Protein AF-A0A7S2P7V9-F1 (afdb_monomer)

Radius of gyration: 20.55 Å; Cα contacts (8 Å, |Δi|>4): 339; chains: 1; bounding box: 44×71×51 Å

Structure (mmCIF, N/CA/C/O backbone):
data_AF-A0A7S2P7V9-F1
#
_entry.id   AF-A0A7S2P7V9-F1
#
loop_
_atom_site.group_PDB
_atom_site.id
_atom_site.type_symbol
_atom_site.label_atom_id
_atom_site.label_alt_id
_atom_site.label_comp_id
_atom_site.label_asym_id
_atom_site.label_entity_id
_atom_site.label_seq_id
_atom_site.pdbx_PDB_ins_code
_atom_site.Cartn_x
_atom_site.Cartn_y
_atom_site.Cartn_z
_atom_site.occupancy
_atom_site.B_iso_or_equiv
_atom_site.auth_seq_id
_atom_site.auth_comp_id
_atom_site.auth_asym_id
_atom_site.auth_atom_id
_atom_site.pdbx_PDB_model_num
ATOM 1 N N . ALA A 1 1 ? -0.212 10.362 -1.716 1.00 68.88 1 ALA A N 1
ATOM 2 C CA . ALA A 1 1 ? -1.061 9.214 -1.413 1.00 68.88 1 ALA A CA 1
ATOM 3 C C . ALA A 1 1 ? -2.515 9.640 -1.387 1.00 68.88 1 ALA A C 1
ATOM 5 O O . ALA A 1 1 ? -2.796 10.715 -0.860 1.00 68.88 1 ALA A O 1
ATOM 6 N N . ASP A 1 2 ? -3.397 8.813 -1.934 1.00 83.19 2 ASP A N 1
ATOM 7 C CA . ASP A 1 2 ? -4.844 9.014 -1.847 1.00 83.19 2 ASP A CA 1
ATOM 8 C C . ASP A 1 2 ? -5.409 8.198 -0.683 1.00 83.19 2 ASP A C 1
ATOM 10 O O . ASP A 1 2 ? -4.905 7.112 -0.385 1.00 83.19 2 ASP A O 1
ATOM 14 N N . TYR A 1 3 ? -6.442 8.721 -0.030 1.00 82.19 3 TYR A N 1
ATOM 15 C CA . TYR A 1 3 ? -7.127 8.033 1.059 1.00 82.19 3 TYR A CA 1
ATOM 16 C C . TYR A 1 3 ? -8.565 7.727 0.667 1.00 82.19 3 TYR A C 1
ATOM 18 O O . TYR A 1 3 ? -9.236 8.559 0.064 1.00 82.19 3 TYR A O 1
ATOM 26 N N . GLU A 1 4 ? -9.053 6.564 1.061 1.00 87.25 4 GLU A N 1
ATOM 27 C CA . GLU A 1 4 ? -10.460 6.197 1.010 1.00 87.25 4 GLU A CA 1
ATOM 28 C C . GLU A 1 4 ? -10.885 5.777 2.422 1.00 87.25 4 GLU A C 1
ATOM 30 O O . GLU A 1 4 ? -10.222 4.956 3.060 1.00 87.25 4 GLU A O 1
ATOM 35 N N . VAL A 1 5 ? -11.957 6.376 2.935 1.00 83.88 5 VAL A N 1
ATOM 36 C CA . VAL A 1 5 ? -12.496 6.111 4.274 1.00 83.88 5 VAL A CA 1
ATOM 37 C C . VAL A 1 5 ? -13.983 5.821 4.123 1.00 83.88 5 VAL A C 1
ATOM 39 O O . VAL A 1 5 ? -14.765 6.710 3.780 1.00 83.88 5 VAL A O 1
ATOM 42 N N . GLY A 1 6 ? -14.371 4.565 4.335 1.00 84.44 6 GLY A N 1
ATOM 43 C CA . GLY A 1 6 ? -15.716 4.094 4.022 1.00 84.44 6 GLY A CA 1
ATOM 44 C C . GLY A 1 6 ? -16.017 4.270 2.532 1.00 84.44 6 GLY A C 1
ATOM 45 O O . GLY A 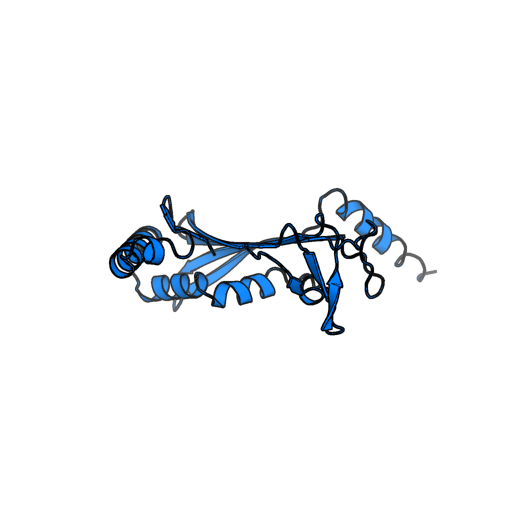1 6 ? -15.302 3.748 1.681 1.00 84.44 6 GLY A O 1
ATOM 46 N N . ALA A 1 7 ? -17.070 5.024 2.216 1.00 85.00 7 ALA A N 1
ATOM 47 C CA . ALA A 1 7 ? -17.466 5.330 0.838 1.00 85.00 7 ALA A CA 1
ATOM 48 C C . ALA A 1 7 ? -16.839 6.624 0.277 1.00 85.00 7 ALA A C 1
ATOM 50 O O . ALA A 1 7 ? -17.100 6.984 -0.871 1.00 85.00 7 ALA A O 1
ATOM 51 N N . GLU A 1 8 ? -16.050 7.355 1.071 1.00 89.19 8 GLU A N 1
ATOM 52 C CA . GLU A 1 8 ? -15.513 8.659 0.681 1.00 89.19 8 GLU A CA 1
ATOM 53 C C . GLU A 1 8 ? -14.045 8.594 0.255 1.00 89.19 8 GLU A C 1
ATOM 55 O O . GLU A 1 8 ? -13.229 7.928 0.887 1.00 89.19 8 GLU A O 1
ATOM 60 N N . ALA A 1 9 ? -13.699 9.349 -0.792 1.00 88.69 9 ALA A N 1
ATOM 61 C CA . ALA A 1 9 ? -12.341 9.471 -1.311 1.00 88.69 9 ALA A CA 1
ATOM 62 C C . ALA A 1 9 ? -11.749 10.863 -1.036 1.00 88.69 9 ALA A C 1
ATOM 64 O O . ALA A 1 9 ? -12.391 11.895 -1.242 1.00 88.69 9 ALA A O 1
ATOM 65 N N . PHE A 1 10 ? -10.480 10.883 -0.644 1.00 85.44 10 PHE A N 1
ATOM 66 C CA . PHE A 1 10 ? -9.693 12.062 -0.300 1.00 85.44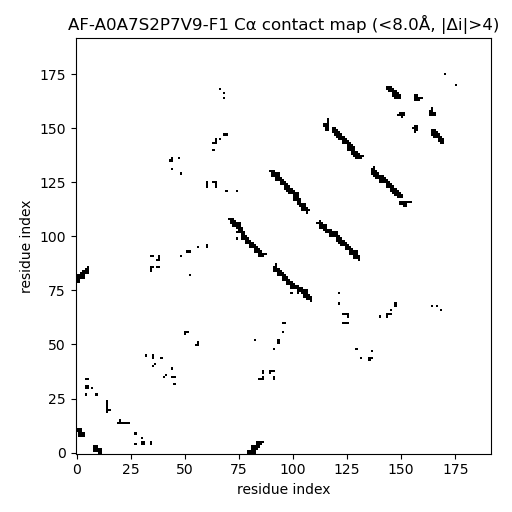 10 PHE A CA 1
ATOM 67 C C . PHE A 1 10 ? -8.386 12.052 -1.109 1.00 85.44 10 PHE A C 1
ATOM 69 O O . PHE A 1 10 ? -7.364 11.525 -0.651 1.00 85.44 10 PHE A O 1
ATOM 76 N N . PRO A 1 11 ? -8.391 12.623 -2.328 1.00 84.75 11 PRO A N 1
ATOM 77 C CA . PRO A 1 11 ? -7.198 12.677 -3.162 1.00 84.75 11 PRO A CA 1
ATOM 78 C C . PRO A 1 11 ? -6.107 13.554 -2.544 1.00 84.75 11 PRO A C 1
ATOM 80 O O . PRO A 1 11 ? -6.397 14.593 -1.932 1.00 84.75 11 PRO A O 1
ATOM 83 N N . GLN A 1 12 ? -4.841 13.202 -2.775 1.00 80.81 12 GLN A N 1
ATOM 84 C CA . GLN A 1 12 ? -3.711 13.965 -2.246 1.00 80.81 12 GLN A CA 1
ATOM 85 C C . GLN A 1 12 ? -3.810 15.447 -2.627 1.00 80.81 12 GLN A C 1
ATOM 87 O O . GLN A 1 12 ? -3.937 15.800 -3.804 1.00 80.81 12 GLN A O 1
ATOM 92 N N . GLY A 1 13 ? -3.717 16.329 -1.631 1.00 79.44 13 GLY A N 1
ATOM 93 C CA . GLY A 1 13 ? -3.697 17.778 -1.834 1.00 79.44 13 GLY A CA 1
ATOM 94 C C . GLY A 1 13 ? -5.018 18.381 -2.324 1.00 79.44 13 GLY A C 1
ATOM 95 O O . GLY A 1 13 ? -5.032 19.559 -2.668 1.00 79.44 13 GLY A O 1
ATOM 96 N N . ALA A 1 14 ? -6.123 17.624 -2.358 1.00 84.12 14 ALA A N 1
ATOM 97 C CA . ALA A 1 14 ? -7.418 18.136 -2.813 1.00 84.12 14 ALA A CA 1
ATOM 98 C C . ALA A 1 14 ? -7.895 19.335 -1.978 1.00 84.12 14 ALA A C 1
ATOM 100 O O . ALA A 1 14 ? -8.272 20.355 -2.545 1.00 84.12 14 ALA A O 1
ATOM 101 N N . ALA A 1 15 ? -7.790 19.253 -0.648 1.00 81.12 15 ALA A N 1
ATOM 102 C CA . ALA A 1 15 ? -8.184 20.342 0.248 1.00 81.12 15 ALA A CA 1
ATOM 103 C C . ALA A 1 15 ? -7.320 21.605 0.063 1.00 81.12 15 ALA A C 1
ATOM 105 O O . ALA A 1 15 ? -7.836 22.718 0.085 1.00 81.12 15 ALA A O 1
ATOM 106 N N . ALA A 1 16 ? -6.017 21.434 -0.195 1.00 79.38 16 ALA A N 1
ATOM 107 C CA . ALA A 1 16 ? -5.115 22.544 -0.497 1.00 79.38 16 ALA A CA 1
ATOM 108 C C . ALA A 1 16 ? -5.451 23.201 -1.846 1.00 79.38 16 ALA A C 1
ATOM 110 O O . ALA A 1 16 ? -5.518 24.423 -1.928 1.00 79.38 16 ALA A O 1
ATOM 111 N N . ARG A 1 17 ? -5.732 22.402 -2.889 1.00 88.75 17 ARG A N 1
ATOM 112 C CA . ARG A 1 17 ? -6.171 22.912 -4.202 1.00 88.75 17 ARG A CA 1
ATOM 113 C C . ARG A 1 17 ? -7.519 23.627 -4.137 1.00 88.75 17 ARG A C 1
ATOM 115 O O . ARG A 1 17 ? -7.727 24.582 -4.873 1.00 88.75 17 ARG A O 1
ATOM 122 N N . ALA A 1 18 ? -8.414 23.172 -3.265 1.00 86.12 18 ALA A N 1
ATOM 123 C CA . ALA A 1 18 ? -9.706 23.805 -3.025 1.00 86.12 18 ALA A CA 1
ATOM 124 C C . ALA A 1 18 ? -9.614 25.074 -2.154 1.00 86.12 18 ALA A C 1
ATOM 126 O O . ALA A 1 18 ? -10.607 25.779 -2.018 1.00 86.12 18 ALA A O 1
ATOM 127 N N . GLY A 1 19 ? -8.450 25.364 -1.557 1.00 87.62 19 GLY A N 1
ATOM 128 C CA . GLY A 1 19 ? -8.253 26.517 -0.676 1.00 87.62 19 GLY A CA 1
ATOM 129 C C . GLY A 1 19 ? -8.891 26.386 0.713 1.00 87.62 19 GLY A C 1
ATOM 130 O O . GLY A 1 19 ? -8.892 27.358 1.460 1.00 87.62 19 GLY A O 1
ATOM 131 N N . ASP A 1 20 ? -9.401 25.206 1.084 1.00 88.31 20 ASP A N 1
ATOM 132 C CA . ASP A 1 20 ? -10.094 24.972 2.359 1.00 88.31 20 ASP A CA 1
ATOM 133 C C . ASP A 1 20 ? -9.564 23.714 3.065 1.00 88.31 20 ASP A C 1
ATOM 135 O O . ASP A 1 20 ? -10.190 22.650 3.138 1.00 88.31 20 ASP A O 1
ATOM 139 N N . VAL A 1 21 ? -8.337 23.842 3.575 1.00 84.69 21 VAL A N 1
ATOM 140 C CA . VAL A 1 21 ? -7.629 22.771 4.293 1.00 84.69 21 VAL A CA 1
ATOM 141 C C . VAL A 1 21 ? -8.363 22.378 5.575 1.00 84.69 21 VAL A C 1
ATOM 143 O O . VAL A 1 21 ? -8.424 21.197 5.914 1.00 84.69 21 VAL A O 1
ATOM 146 N N . GLU A 1 22 ? -8.948 23.347 6.277 1.00 84.44 22 GLU A N 1
ATOM 147 C CA . GLU A 1 22 ? -9.622 23.123 7.554 1.00 84.44 22 GLU A CA 1
ATOM 148 C C . GLU A 1 22 ? -10.933 22.349 7.396 1.00 84.44 22 GLU A C 1
ATOM 150 O O . GLU A 1 22 ? -11.169 21.397 8.147 1.00 84.44 22 GLU A O 1
ATOM 155 N N . ALA A 1 23 ? -11.770 22.687 6.408 1.00 84.00 23 ALA A N 1
ATOM 156 C CA . ALA A 1 23 ? -12.961 21.892 6.121 1.00 84.00 23 ALA A CA 1
ATOM 157 C C . ALA A 1 23 ? -12.595 20.492 5.619 1.00 84.00 23 ALA A C 1
ATOM 159 O O . ALA A 1 23 ? -13.199 19.515 6.063 1.00 84.00 23 ALA A O 1
ATOM 160 N N . GLY A 1 24 ? -11.566 20.375 4.770 1.00 82.19 24 GLY A N 1
ATOM 161 C CA . GLY A 1 24 ? -11.047 19.078 4.333 1.00 82.19 24 GLY A CA 1
ATOM 162 C C . GLY A 1 24 ? -10.593 18.202 5.505 1.00 82.19 24 GLY A C 1
ATOM 163 O O . GLY A 1 24 ? -10.953 17.027 5.573 1.00 82.19 24 GLY A O 1
ATOM 164 N N . ARG A 1 25 ? -9.868 18.785 6.470 1.00 82.25 25 ARG A N 1
ATOM 165 C CA . ARG A 1 25 ? -9.422 18.095 7.689 1.00 82.25 25 ARG A CA 1
ATOM 166 C C . ARG A 1 25 ? -10.595 17.659 8.563 1.00 82.25 25 ARG A C 1
ATOM 168 O O . ARG A 1 25 ? -10.604 16.519 9.023 1.00 82.25 25 ARG A O 1
ATOM 175 N N . ARG A 1 26 ? -11.573 18.544 8.795 1.00 84.75 26 ARG A N 1
ATOM 176 C CA . ARG A 1 26 ? -12.776 18.220 9.582 1.00 84.75 26 ARG A CA 1
ATOM 177 C C . ARG A 1 26 ? -13.552 17.071 8.951 1.00 84.75 26 ARG A C 1
ATOM 179 O O . ARG A 1 26 ? -13.775 16.074 9.624 1.00 84.75 26 ARG A O 1
ATOM 186 N N . ARG A 1 27 ? -13.838 17.165 7.649 1.00 85.06 27 ARG A N 1
ATOM 187 C CA . ARG A 1 27 ? -14.545 16.125 6.896 1.00 85.06 27 ARG A CA 1
ATOM 188 C C . ARG A 1 27 ? -13.833 14.776 6.980 1.00 85.06 27 ARG A C 1
ATOM 190 O O . ARG A 1 27 ? -14.464 13.786 7.319 1.00 85.06 27 ARG A O 1
ATOM 197 N N . PHE A 1 28 ? -12.519 14.739 6.752 1.00 84.50 28 PHE A N 1
ATOM 198 C CA . PHE A 1 28 ? -11.739 13.505 6.895 1.00 84.50 28 PHE A CA 1
ATOM 199 C C . PHE A 1 28 ? -11.857 12.905 8.307 1.00 84.50 28 PHE A C 1
ATOM 201 O O . PHE A 1 28 ? -12.109 11.711 8.461 1.00 84.50 28 PHE A O 1
ATOM 208 N N . ALA A 1 29 ? -11.722 13.737 9.345 1.00 82.12 29 ALA A N 1
ATOM 209 C CA . ALA A 1 29 ? -11.847 13.300 10.733 1.00 82.12 29 ALA A CA 1
ATOM 210 C C . ALA A 1 29 ? -13.271 12.842 11.099 1.00 82.12 29 ALA A C 1
ATOM 212 O O . A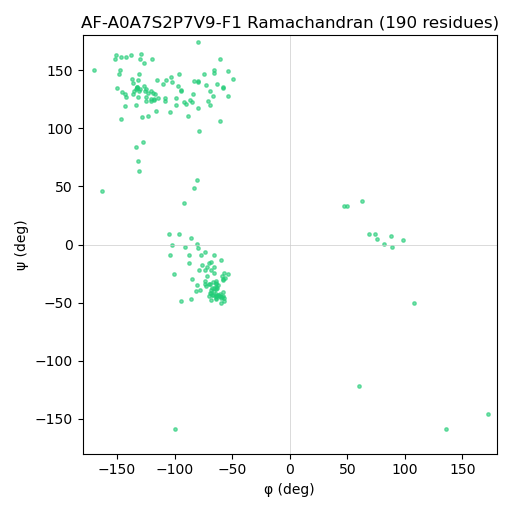LA A 1 29 ? -13.421 11.969 11.954 1.00 82.12 29 ALA A O 1
ATOM 213 N N . ASP A 1 30 ? -14.307 13.428 10.497 1.00 84.88 30 ASP A N 1
ATOM 214 C CA . ASP A 1 30 ? -15.703 13.011 10.663 1.00 84.88 30 ASP A CA 1
ATOM 215 C C . ASP A 1 30 ? -15.946 11.639 10.022 1.00 84.88 30 ASP A C 1
ATOM 217 O O . ASP A 1 30 ? -16.467 10.747 10.690 1.00 84.88 30 ASP A O 1
ATOM 221 N N . CYS A 1 31 ? -15.497 11.426 8.780 1.00 86.06 31 CYS A N 1
ATOM 222 C CA . CYS A 1 31 ? -15.616 10.132 8.099 1.00 86.06 31 CYS A CA 1
ATOM 223 C C . CYS A 1 31 ? -14.869 9.033 8.857 1.00 86.06 31 CYS A C 1
ATOM 225 O O . CYS A 1 31 ? -15.411 7.953 9.078 1.00 86.06 31 CYS A O 1
ATOM 227 N N . LEU A 1 32 ? -13.651 9.325 9.322 1.00 82.62 32 LEU A N 1
ATOM 228 C CA . LEU A 1 32 ? -12.866 8.366 10.090 1.00 82.62 32 LEU A CA 1
ATOM 229 C C . LEU A 1 32 ? -13.535 8.021 11.421 1.00 82.62 32 LEU A C 1
ATOM 231 O O . LEU A 1 32 ? -13.622 6.850 11.777 1.00 82.62 32 LEU A O 1
ATOM 235 N N . ARG A 1 33 ? -14.050 9.024 12.142 1.00 79.75 33 ARG A N 1
ATOM 236 C CA . ARG A 1 33 ? -14.834 8.782 13.358 1.00 79.75 33 ARG A CA 1
ATOM 237 C C . ARG A 1 33 ? -16.073 7.956 13.068 1.00 79.75 33 ARG A C 1
ATOM 239 O O . ARG A 1 33 ? -16.348 7.049 13.833 1.00 79.75 33 ARG A O 1
ATOM 246 N N . SER A 1 34 ? -16.788 8.240 11.985 1.00 81.88 34 SER A N 1
ATOM 247 C CA . SER A 1 34 ? -17.974 7.481 11.587 1.00 81.88 34 SER A CA 1
ATOM 248 C C . SER A 1 34 ? -17.646 6.015 11.299 1.00 81.88 34 SER A C 1
ATOM 250 O O . SER A 1 34 ? -18.360 5.132 11.763 1.00 81.88 34 SER A O 1
ATOM 252 N N . GLU A 1 35 ? -16.560 5.730 10.575 1.00 80.62 35 GLU A N 1
ATOM 253 C CA . GLU A 1 35 ? -16.148 4.348 10.304 1.00 80.62 35 GLU A CA 1
ATOM 254 C C . GLU A 1 35 ? -15.662 3.626 11.567 1.00 80.62 35 GLU A C 1
ATOM 256 O O . GLU A 1 35 ? -16.058 2.488 11.807 1.00 80.62 35 GLU A O 1
ATOM 261 N N . CYS A 1 36 ? -14.881 4.293 12.419 1.00 75.75 36 CYS A N 1
ATOM 262 C CA . CYS A 1 36 ? -14.376 3.705 13.662 1.00 75.75 36 CYS A CA 1
ATOM 263 C C . CYS A 1 36 ? -15.455 3.557 14.749 1.00 75.75 36 CYS A C 1
ATOM 265 O O . CYS A 1 36 ? -15.424 2.588 15.502 1.00 75.75 36 CYS A O 1
ATOM 267 N N . ALA A 1 37 ? -16.426 4.475 14.824 1.00 70.88 37 ALA A N 1
ATOM 268 C CA . ALA A 1 37 ? -17.508 4.449 15.813 1.00 70.88 37 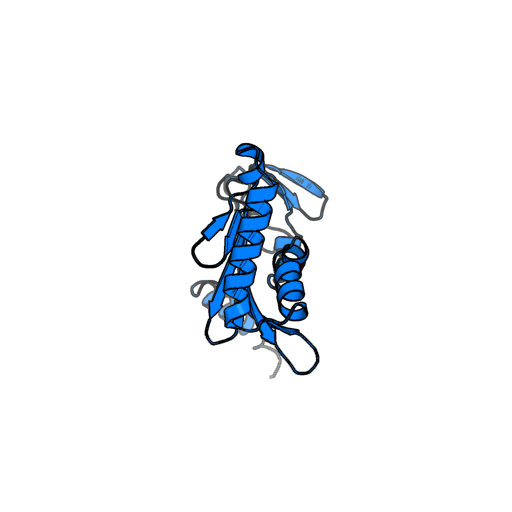ALA A CA 1
ATOM 269 C C . ALA A 1 37 ? -18.451 3.251 15.637 1.00 70.88 37 ALA A C 1
ATOM 271 O O . ALA A 1 37 ? -19.148 2.885 16.579 1.00 70.88 37 ALA A O 1
ATOM 272 N N . LYS A 1 38 ? -18.455 2.620 14.453 1.00 67.81 38 LYS A N 1
ATOM 273 C CA . LYS A 1 38 ? -19.146 1.342 14.217 1.00 67.81 38 LYS A CA 1
ATOM 274 C C . LYS A 1 38 ? -18.527 0.189 15.019 1.00 67.81 38 LYS A C 1
ATOM 276 O O . LYS A 1 38 ? -19.232 -0.773 15.304 1.00 67.81 38 LYS A O 1
ATOM 281 N N . CYS A 1 39 ? -17.250 0.304 15.397 1.00 59.19 39 CYS A N 1
ATOM 282 C CA . CYS A 1 39 ? -16.552 -0.629 16.281 1.00 59.19 39 CYS A CA 1
ATOM 283 C C . CYS A 1 39 ? -16.590 -0.177 17.746 1.00 59.19 39 CYS A C 1
ATOM 285 O O . CYS A 1 39 ? -16.865 -0.997 18.616 1.00 59.19 39 CYS A O 1
ATOM 287 N N . ASP A 1 40 ? -16.267 1.095 18.029 1.00 61.88 40 ASP A N 1
ATOM 288 C CA . ASP A 1 40 ? -16.195 1.637 19.395 1.00 61.88 40 ASP A CA 1
ATOM 289 C C . ASP A 1 40 ? -16.047 3.176 19.405 1.00 61.88 40 ASP A C 1
ATOM 291 O O . ASP A 1 40 ? -15.423 3.756 18.515 1.00 61.88 40 ASP A O 1
ATOM 295 N N . ALA A 1 41 ? -16.558 3.854 20.438 1.00 64.06 41 ALA A N 1
ATOM 296 C CA . ALA A 1 41 ? -16.412 5.306 20.626 1.00 64.06 41 ALA A CA 1
ATOM 297 C C . ALA A 1 41 ? -15.102 5.706 21.350 1.00 64.06 41 ALA A C 1
ATOM 299 O O . ALA A 1 41 ? -14.905 6.879 21.676 1.00 64.06 41 ALA A O 1
ATOM 300 N N . ASP A 1 42 ? -14.208 4.749 21.623 1.00 66.19 42 ASP A N 1
ATOM 301 C CA . ASP A 1 42 ? -12.957 4.971 22.353 1.00 66.19 42 ASP A CA 1
ATOM 302 C C . ASP A 1 42 ? -11.916 5.772 21.537 1.00 66.19 42 ASP A C 1
ATOM 304 O O . ASP A 1 42 ? -11.460 5.381 20.457 1.00 66.19 42 ASP A O 1
ATOM 308 N N . CYS A 1 43 ? -11.468 6.893 22.107 1.00 67.19 43 CYS A N 1
ATOM 309 C CA . CYS A 1 43 ? -10.414 7.746 21.563 1.00 67.19 43 CYS A CA 1
ATOM 310 C C . CYS A 1 43 ? -9.070 7.018 21.347 1.00 67.19 43 CYS A C 1
ATOM 312 O O . CYS A 1 43 ? -8.303 7.420 20.471 1.00 67.19 43 CYS A O 1
ATOM 314 N N . GLY A 1 44 ? -8.750 5.987 22.138 1.00 65.88 44 GLY A N 1
ATOM 315 C CA . GLY A 1 44 ? -7.516 5.203 22.011 1.00 65.88 44 GLY A CA 1
ATOM 316 C C . GLY A 1 44 ? -7.490 4.343 20.747 1.00 65.88 44 GLY A C 1
ATOM 317 O O . GLY A 1 44 ? -6.486 4.324 20.032 1.00 65.88 44 GLY A O 1
ATOM 318 N N . PHE A 1 45 ? -8.622 3.718 20.419 1.00 71.75 45 PHE A N 1
ATOM 319 C CA . PHE A 1 45 ? -8.799 2.946 19.189 1.00 71.75 45 PHE A CA 1
ATOM 320 C C . PHE A 1 45 ? -8.690 3.847 17.954 1.00 71.75 45 PHE A C 1
ATOM 322 O O . PHE A 1 45 ? -7.906 3.571 17.046 1.00 71.75 45 PHE A O 1
ATOM 329 N N . LEU A 1 46 ? -9.373 4.998 17.974 1.00 72.81 46 LEU A N 1
ATOM 330 C CA . LEU A 1 46 ? -9.284 5.986 16.897 1.00 72.81 46 LEU A CA 1
ATOM 331 C C . LEU A 1 46 ? -7.843 6.475 16.679 1.00 72.81 46 LEU A C 1
ATOM 333 O O . LEU A 1 46 ? -7.414 6.606 15.536 1.00 72.81 46 LEU A O 1
ATOM 337 N N . ARG A 1 47 ? -7.077 6.705 17.757 1.00 71.50 47 ARG A N 1
ATOM 338 C CA . ARG A 1 47 ? -5.664 7.112 17.670 1.00 71.50 47 ARG A CA 1
ATOM 339 C C . ARG A 1 47 ? -4.782 6.039 17.035 1.00 71.50 47 ARG A C 1
ATOM 341 O O . ARG A 1 47 ? -3.935 6.377 16.208 1.00 71.50 47 ARG A O 1
ATOM 348 N N . ALA A 1 48 ? -4.980 4.770 17.390 1.00 71.06 48 ALA A N 1
ATOM 349 C CA . ALA A 1 48 ? -4.236 3.659 16.796 1.00 71.06 48 ALA A CA 1
ATOM 350 C C . ALA A 1 48 ? -4.537 3.533 15.298 1.00 71.06 48 ALA A C 1
ATOM 352 O O . ALA A 1 48 ? -3.616 3.461 14.489 1.00 71.06 48 ALA A O 1
ATOM 353 N N . VAL A 1 49 ? -5.813 3.627 14.922 1.00 74.56 49 VAL A N 1
ATOM 354 C CA . VAL A 1 49 ? -6.246 3.622 13.522 1.00 74.56 49 VAL A CA 1
ATOM 355 C C . VAL A 1 49 ? -5.682 4.824 12.754 1.00 74.56 49 VAL A C 1
ATOM 357 O O . VAL A 1 49 ? -5.158 4.648 11.659 1.00 74.56 49 VAL A O 1
ATOM 360 N N . THR A 1 50 ? -5.693 6.039 13.321 1.00 72.25 50 THR A N 1
ATOM 361 C CA . THR A 1 50 ? -5.064 7.208 12.674 1.00 72.25 50 THR A CA 1
ATOM 362 C C . THR A 1 50 ? -3.554 7.059 12.533 1.00 72.25 50 THR A C 1
ATOM 364 O O . THR A 1 50 ? -2.998 7.479 11.523 1.00 72.25 50 THR A O 1
ATOM 367 N N . ALA A 1 51 ? -2.882 6.471 13.528 1.00 69.12 51 ALA A N 1
ATOM 368 C CA . ALA A 1 51 ? -1.444 6.229 13.474 1.00 69.12 51 ALA A CA 1
ATOM 369 C C . ALA A 1 51 ? -1.121 5.202 12.383 1.00 69.12 51 ALA A C 1
ATOM 371 O O . ALA A 1 51 ? -0.229 5.433 11.567 1.00 69.12 51 ALA A O 1
ATOM 372 N N . LEU A 1 52 ? -1.908 4.129 12.303 1.00 67.50 52 LEU A N 1
ATOM 373 C CA . LEU A 1 52 ? -1.829 3.127 11.246 1.00 67.50 52 LEU A CA 1
ATOM 374 C C . LEU A 1 52 ? -2.301 3.630 9.892 1.00 67.50 52 LEU A C 1
ATOM 376 O O . LEU A 1 52 ? -1.970 2.988 8.914 1.00 67.50 52 LEU A O 1
ATOM 380 N N . ALA A 1 53 ? -3.016 4.746 9.793 1.00 67.31 53 ALA A N 1
ATOM 381 C CA . ALA A 1 53 ? -3.345 5.403 8.528 1.00 67.31 53 ALA A CA 1
ATOM 382 C C . ALA A 1 53 ? -2.373 6.555 8.187 1.00 67.31 53 ALA A C 1
ATOM 384 O O . ALA A 1 53 ? -2.645 7.336 7.283 1.00 67.31 53 ALA A O 1
ATOM 385 N N . SER A 1 54 ? -1.268 6.721 8.923 1.00 67.25 54 SER A N 1
ATOM 386 C CA . SER A 1 54 ? -0.312 7.825 8.737 1.00 67.25 54 SER A CA 1
ATOM 387 C C . SER A 1 54 ? 0.936 7.425 7.925 1.00 67.25 54 SER A C 1
ATOM 389 O O . SER A 1 54 ? 0.944 6.464 7.174 1.00 67.25 54 SER A O 1
ATOM 391 N N . GLN A 1 55 ? 2.050 8.156 8.034 1.00 58.44 55 GLN A N 1
ATOM 392 C CA . GLN A 1 55 ? 3.312 7.749 7.390 1.00 58.44 55 GLN A CA 1
ATOM 393 C C . GLN A 1 55 ? 3.922 6.481 8.013 1.00 58.44 55 GLN A C 1
ATOM 395 O O . GLN A 1 55 ? 4.673 5.767 7.350 1.00 58.44 55 GLN A O 1
ATOM 400 N N . VAL A 1 56 ? 3.551 6.163 9.259 1.00 57.28 56 VAL A N 1
ATOM 401 C CA . VAL A 1 56 ? 3.948 4.935 9.971 1.00 57.28 56 VAL A CA 1
ATOM 402 C C . VAL A 1 56 ? 3.505 3.678 9.209 1.00 57.28 56 VAL A C 1
ATOM 404 O O . VAL A 1 56 ? 4.160 2.639 9.263 1.00 57.28 56 VAL A O 1
ATOM 407 N N . THR A 1 57 ? 2.443 3.789 8.421 1.00 60.25 57 THR A N 1
ATOM 408 C CA . THR A 1 57 ? 1.864 2.734 7.589 1.00 60.25 57 THR A CA 1
ATOM 409 C C . THR A 1 57 ? 2.793 2.245 6.489 1.00 60.25 57 THR A C 1
ATOM 411 O O . THR A 1 57 ? 2.776 1.068 6.153 1.00 60.25 57 THR A O 1
ATOM 414 N N . MET A 1 58 ? 3.652 3.118 5.960 1.00 64.44 58 MET A N 1
ATOM 415 C CA . MET A 1 58 ? 4.644 2.714 4.962 1.00 64.44 58 MET A CA 1
ATOM 416 C C . MET A 1 58 ? 5.735 1.832 5.574 1.00 64.44 58 MET A C 1
ATOM 418 O O . MET A 1 58 ? 6.198 0.898 4.925 1.00 64.44 58 MET A O 1
ATOM 422 N N . ALA A 1 59 ? 6.101 2.076 6.836 1.00 60.62 59 ALA A N 1
ATOM 423 C CA . ALA A 1 59 ? 7.008 1.195 7.568 1.00 60.62 59 ALA A CA 1
ATOM 424 C C . ALA A 1 59 ? 6.356 -0.170 7.856 1.00 60.62 59 ALA A C 1
ATOM 426 O O . ALA A 1 59 ? 7.015 -1.198 7.741 1.00 60.62 59 ALA A O 1
ATOM 427 N N . HIS A 1 60 ? 5.053 -0.190 8.160 1.00 61.41 60 HIS A N 1
ATOM 428 C CA . HIS A 1 60 ? 4.297 -1.434 8.350 1.00 61.41 60 HIS A CA 1
ATOM 429 C C . HIS A 1 60 ? 4.136 -2.217 7.046 1.00 61.41 60 HIS A C 1
ATOM 431 O O . HIS A 1 60 ? 4.277 -3.435 7.059 1.00 61.41 60 HIS A O 1
ATOM 437 N N . LEU A 1 61 ? 3.903 -1.532 5.921 1.00 64.81 61 LEU A N 1
ATOM 438 C CA . LEU A 1 61 ? 3.886 -2.155 4.599 1.00 64.81 61 LEU A CA 1
ATOM 439 C C . LEU A 1 61 ? 5.235 -2.812 4.295 1.00 64.81 61 LEU A C 1
ATOM 441 O O . LEU A 1 61 ? 5.258 -3.972 3.910 1.00 64.81 61 LEU A O 1
ATOM 445 N N . GLY A 1 62 ? 6.347 -2.118 4.552 1.00 60.00 62 GLY A N 1
ATOM 446 C CA . GLY A 1 62 ? 7.684 -2.693 4.383 1.00 60.00 62 GLY A CA 1
ATOM 447 C C . GLY A 1 62 ? 7.954 -3.898 5.292 1.00 60.00 62 GLY A C 1
ATOM 448 O O . GLY A 1 62 ? 8.616 -4.839 4.871 1.00 60.00 62 GLY A O 1
ATOM 449 N N . ALA A 1 63 ? 7.421 -3.906 6.519 1.0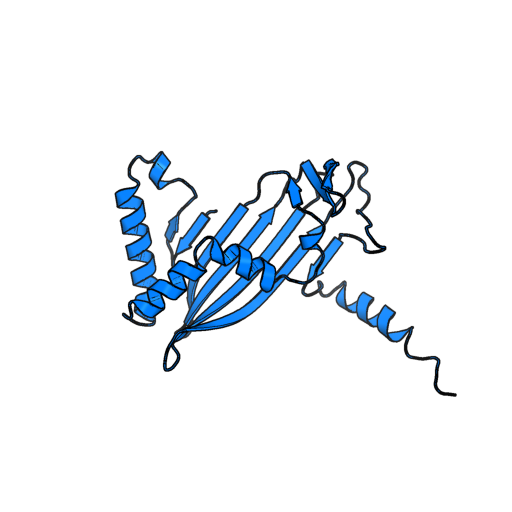0 59.75 63 ALA A N 1
ATOM 450 C CA . ALA A 1 63 ? 7.537 -5.046 7.430 1.00 59.75 63 ALA A CA 1
ATOM 451 C C . ALA A 1 63 ? 6.652 -6.240 7.017 1.00 59.75 63 ALA A C 1
ATOM 453 O O . ALA A 1 63 ? 7.055 -7.386 7.195 1.00 59.75 63 ALA A O 1
ATOM 454 N N . ALA A 1 64 ? 5.458 -5.983 6.473 1.00 59.28 64 ALA A N 1
ATOM 455 C CA . ALA A 1 64 ? 4.527 -7.018 6.020 1.00 59.28 64 ALA A CA 1
ATOM 456 C C . ALA A 1 64 ? 4.933 -7.619 4.662 1.00 59.28 64 ALA A C 1
ATOM 458 O O . ALA A 1 64 ? 4.843 -8.828 4.474 1.00 59.28 64 ALA A O 1
ATOM 459 N N . CYS A 1 65 ? 5.421 -6.790 3.737 1.00 61.25 65 CYS A N 1
ATOM 460 C CA . CYS A 1 65 ? 5.911 -7.167 2.408 1.00 61.25 65 CYS A CA 1
ATOM 461 C C . CYS A 1 65 ? 7.429 -7.438 2.417 1.00 61.25 65 CYS A C 1
ATOM 463 O O . CYS A 1 65 ? 8.148 -7.082 1.490 1.00 61.25 65 CYS A O 1
ATOM 465 N N . PHE A 1 66 ? 7.965 -8.012 3.496 1.00 62.72 66 PHE A N 1
ATOM 466 C CA . PHE A 1 66 ? 9.406 -8.221 3.657 1.00 62.72 66 PHE A CA 1
ATOM 467 C C . PHE A 1 66 ? 9.884 -9.499 2.940 1.00 62.72 66 PHE A C 1
ATOM 469 O O . PHE A 1 66 ? 10.591 -10.308 3.537 1.00 62.72 66 PHE A O 1
ATOM 476 N N . SER A 1 67 ? 9.519 -9.743 1.669 1.00 54.94 67 SER A N 1
ATOM 477 C CA . SER A 1 67 ? 10.109 -10.892 0.949 1.00 54.94 67 SER A CA 1
ATOM 478 C C . SER A 1 67 ? 11.564 -10.664 0.527 1.00 54.94 67 SER A C 1
ATOM 480 O O . SER A 1 67 ? 12.207 -11.607 0.071 1.00 54.94 67 SER A O 1
ATOM 482 N N . GLY A 1 68 ? 12.113 -9.454 0.714 1.00 50.31 68 GLY A N 1
ATOM 483 C CA . GLY A 1 68 ? 13.520 -9.119 0.454 1.00 50.31 68 GLY A CA 1
ATOM 484 C C . GLY A 1 68 ? 13.774 -8.224 -0.776 1.00 50.31 68 GLY A C 1
ATOM 485 O O . GLY A 1 68 ? 14.437 -7.205 -0.607 1.00 50.31 68 GLY A O 1
ATOM 486 N N . PRO A 1 69 ? 13.243 -8.515 -1.985 1.00 50.41 69 PRO A N 1
ATOM 487 C CA . PRO A 1 69 ? 13.559 -7.838 -3.252 1.00 50.41 69 PRO A CA 1
ATOM 488 C C . PRO A 1 69 ? 13.343 -6.317 -3.281 1.00 50.41 69 PRO A C 1
ATOM 490 O O . PRO A 1 69 ? 14.058 -5.609 -3.983 1.00 50.41 69 PRO A O 1
ATOM 493 N N . HIS A 1 70 ? 12.403 -5.780 -2.502 1.00 51.47 70 HIS A N 1
ATOM 494 C CA . HIS A 1 70 ? 12.098 -4.335 -2.495 1.00 51.47 70 HIS A CA 1
ATOM 495 C C . HIS A 1 70 ? 13.134 -3.499 -1.747 1.00 51.47 70 HIS A C 1
ATOM 497 O O . HIS A 1 70 ? 13.208 -2.291 -1.955 1.00 51.47 70 HIS A O 1
ATOM 503 N N . ALA A 1 71 ? 13.963 -4.133 -0.909 1.00 49.91 71 ALA A N 1
ATOM 504 C CA . ALA A 1 71 ? 15.140 -3.488 -0.331 1.00 49.91 71 ALA A CA 1
ATOM 505 C C . ALA A 1 71 ? 16.249 -3.278 -1.376 1.00 49.91 71 ALA A C 1
ATOM 507 O O . ALA A 1 71 ? 17.124 -2.439 -1.176 1.00 49.91 71 ALA A O 1
ATOM 508 N N . TYR A 1 72 ? 16.202 -4.018 -2.490 1.00 51.59 72 TYR A N 1
ATOM 509 C CA . T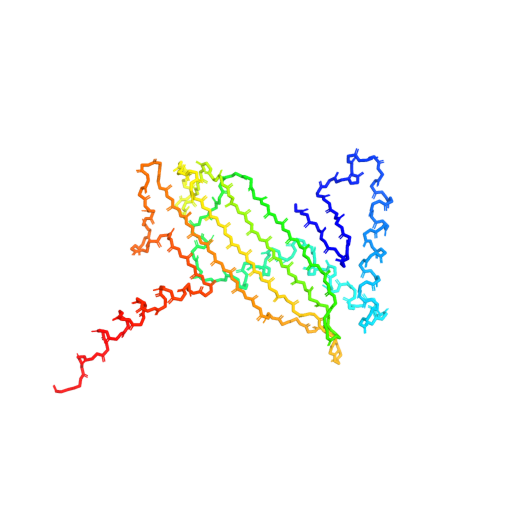YR A 1 72 ? 17.218 -3.970 -3.536 1.00 51.59 72 TYR A CA 1
ATOM 510 C C . TYR A 1 72 ? 16.946 -2.900 -4.580 1.00 51.59 72 TYR A C 1
ATOM 512 O O . TYR A 1 72 ? 17.805 -2.677 -5.418 1.00 51.59 72 TYR A O 1
ATOM 520 N N . ALA A 1 73 ? 15.778 -2.255 -4.579 1.00 55.75 73 ALA A N 1
ATOM 521 C CA . ALA A 1 73 ? 15.493 -1.231 -5.567 1.00 55.75 73 ALA A CA 1
ATOM 522 C C . ALA A 1 73 ? 14.690 -0.067 -5.008 1.00 55.75 73 ALA A C 1
ATOM 524 O O . ALA A 1 73 ? 13.537 -0.218 -4.605 1.00 55.75 73 ALA A O 1
ATOM 525 N N . VAL A 1 74 ? 15.277 1.128 -5.067 1.00 62.62 74 VAL A N 1
ATOM 526 C CA . VAL A 1 74 ? 14.524 2.371 -4.879 1.00 62.62 74 VAL A CA 1
ATOM 527 C C . VAL A 1 74 ? 13.996 2.808 -6.247 1.00 62.62 74 VAL A C 1
ATOM 529 O O . VAL A 1 74 ? 14.796 3.189 -7.106 1.00 62.62 74 VAL A O 1
ATOM 532 N N . PRO A 1 75 ? 12.675 2.744 -6.498 1.00 63.94 75 PRO A N 1
ATOM 533 C CA . PRO A 1 75 ? 12.119 3.184 -7.769 1.00 63.94 75 PRO A CA 1
ATOM 534 C C . PRO A 1 75 ? 12.269 4.701 -7.937 1.00 63.94 75 PRO A C 1
ATOM 536 O O . PRO A 1 75 ? 11.829 5.474 -7.083 1.00 63.94 75 PRO A O 1
ATOM 539 N N . GLY A 1 76 ? 12.833 5.125 -9.067 1.00 57.66 76 GLY A N 1
ATOM 540 C CA . GLY A 1 76 ? 12.778 6.502 -9.545 1.00 57.66 76 GLY A CA 1
ATOM 541 C C . GLY A 1 76 ? 11.508 6.731 -10.368 1.00 57.66 76 GLY A C 1
ATOM 542 O O . GLY A 1 76 ? 11.253 6.016 -11.338 1.00 57.66 76 GLY A O 1
ATOM 543 N N . GLY A 1 77 ? 10.698 7.723 -9.986 1.00 61.47 77 GLY A N 1
ATOM 544 C CA . GLY A 1 77 ? 9.470 8.084 -10.703 1.00 61.47 77 GLY A CA 1
ATOM 545 C C . GLY A 1 77 ? 8.267 8.341 -9.794 1.00 61.47 77 GLY A C 1
ATOM 546 O O . GLY A 1 77 ? 8.405 8.660 -8.611 1.00 61.47 77 GLY A O 1
ATOM 547 N N . ALA A 1 78 ? 7.065 8.228 -10.364 1.00 67.00 78 ALA A N 1
ATOM 548 C CA . ALA A 1 78 ? 5.812 8.470 -9.657 1.00 67.00 78 ALA A CA 1
ATOM 549 C C . ALA A 1 78 ? 5.433 7.264 -8.783 1.00 67.00 78 ALA A C 1
ATOM 551 O O . ALA A 1 78 ? 4.838 6.292 -9.243 1.00 67.00 78 ALA A O 1
ATOM 552 N N . VAL A 1 79 ? 5.756 7.342 -7.493 1.00 73.50 79 VAL A N 1
ATOM 553 C CA . VAL A 1 79 ? 5.265 6.389 -6.492 1.00 73.50 79 VAL A CA 1
ATOM 554 C C . VAL A 1 79 ? 3.887 6.840 -6.015 1.00 73.50 79 VAL A C 1
ATOM 556 O O . VAL A 1 79 ? 3.729 7.943 -5.483 1.00 73.50 79 VAL A O 1
ATOM 559 N N . ARG A 1 80 ? 2.880 5.977 -6.161 1.00 80.25 80 ARG A N 1
ATOM 560 C CA . ARG A 1 80 ? 1.534 6.197 -5.629 1.00 80.25 80 ARG A CA 1
ATOM 561 C C . ARG A 1 80 ? 1.296 5.269 -4.450 1.00 80.25 80 ARG A C 1
ATOM 563 O O . ARG A 1 80 ? 1.379 4.054 -4.573 1.00 80.25 80 ARG A O 1
ATOM 570 N N . ALA A 1 81 ? 0.963 5.863 -3.313 1.00 80.31 81 ALA A N 1
ATOM 571 C CA . ALA A 1 81 ? 0.410 5.136 -2.180 1.00 80.31 81 ALA A CA 1
ATOM 572 C C . ALA A 1 81 ? -1.102 5.378 -2.095 1.00 80.31 81 ALA A C 1
ATOM 574 O O . ALA A 1 81 ? -1.573 6.488 -2.370 1.00 80.31 81 ALA A O 1
ATOM 575 N N . THR A 1 82 ? -1.844 4.354 -1.701 1.00 83.25 82 THR A N 1
ATOM 576 C CA . THR A 1 82 ? -3.286 4.397 -1.475 1.00 83.25 82 THR A CA 1
ATOM 577 C C . THR A 1 82 ? -3.588 3.719 -0.151 1.00 83.25 82 THR A C 1
ATOM 579 O O . THR A 1 82 ? -3.086 2.633 0.126 1.00 83.25 82 THR A O 1
ATOM 582 N N . TYR A 1 83 ? -4.428 4.358 0.651 1.00 84.88 83 TYR A N 1
ATOM 583 C CA . TYR A 1 83 ? -4.905 3.816 1.916 1.00 84.88 83 TYR A CA 1
ATOM 584 C C . TYR A 1 83 ? -6.413 3.669 1.835 1.00 84.88 83 TYR A C 1
ATOM 586 O O . TYR A 1 83 ? -7.096 4.617 1.451 1.00 84.88 83 TYR A O 1
ATOM 594 N N . ARG A 1 84 ? -6.934 2.499 2.192 1.00 87.12 84 ARG A N 1
ATOM 595 C CA . ARG A 1 84 ? -8.372 2.246 2.245 1.00 87.12 84 ARG A CA 1
ATOM 596 C C . ARG A 1 84 ? -8.738 1.744 3.616 1.00 87.12 84 ARG A C 1
ATOM 598 O O . ARG A 1 84 ? -8.214 0.729 4.060 1.00 87.12 84 ARG A O 1
ATOM 605 N N . LEU A 1 85 ? -9.659 2.433 4.258 1.00 86.31 85 LEU A N 1
ATOM 606 C CA . LEU A 1 85 ? -10.152 2.071 5.568 1.00 86.31 85 LEU A CA 1
ATOM 607 C C . LEU A 1 85 ? -11.640 1.777 5.476 1.00 86.31 85 LEU A C 1
ATOM 609 O O . LEU A 1 85 ? -12.412 2.611 5.006 1.00 86.31 85 LEU A O 1
ATOM 613 N N . HIS A 1 86 ? -12.036 0.599 5.935 1.00 84.62 86 HIS A N 1
ATOM 614 C CA . HIS A 1 86 ? -13.431 0.184 5.973 1.00 84.62 86 HIS A CA 1
ATOM 615 C C . HIS A 1 86 ? -13.691 -0.713 7.178 1.00 84.62 86 HIS A C 1
ATOM 617 O O . HIS A 1 86 ? -12.773 -1.254 7.786 1.00 84.62 86 HIS A O 1
ATOM 623 N N . HIS A 1 87 ? -14.959 -0.839 7.539 1.00 81.00 87 HIS A N 1
ATOM 624 C CA . HIS A 1 87 ? -15.400 -1.696 8.626 1.00 81.00 87 HIS A CA 1
ATOM 625 C C . HIS A 1 87 ? -15.816 -3.074 8.098 1.00 81.00 87 HIS A C 1
ATOM 627 O O . HIS A 1 87 ? -16.640 -3.158 7.186 1.00 81.00 87 HIS A O 1
ATOM 633 N N . GLU A 1 88 ? -15.335 -4.146 8.727 1.00 81.50 88 GLU A N 1
ATOM 634 C CA . GLU A 1 88 ? -15.711 -5.523 8.400 1.00 81.50 88 GLU A CA 1
ATOM 635 C C . GLU A 1 88 ? -15.806 -6.379 9.673 1.00 81.50 88 GLU A C 1
ATOM 637 O O . GLU A 1 88 ? -14.903 -6.375 10.502 1.00 81.50 88 GLU A O 1
ATOM 642 N N . ALA A 1 89 ? -16.921 -7.101 9.847 1.00 74.06 89 ALA A N 1
ATOM 643 C CA . ALA A 1 89 ? -17.131 -8.089 10.918 1.00 74.06 89 ALA A CA 1
ATOM 644 C C . ALA A 1 89 ? -16.748 -7.648 12.358 1.00 74.06 89 ALA A C 1
ATOM 646 O O . ALA A 1 89 ? -16.339 -8.473 13.171 1.00 74.06 89 ALA A O 1
ATOM 647 N N . GLY A 1 90 ? -16.908 -6.361 12.695 1.00 72.19 90 GLY A N 1
ATOM 648 C CA . GLY A 1 90 ? -16.593 -5.817 14.026 1.00 72.19 90 GLY A CA 1
ATOM 649 C C . GLY A 1 90 ? -15.141 -5.358 14.204 1.00 72.19 90 GLY A C 1
ATOM 650 O O . GLY A 1 90 ? -14.754 -4.983 15.309 1.00 72.19 90 GLY A O 1
ATOM 651 N N . ALA A 1 91 ? -14.352 -5.348 13.130 1.00 80.00 91 ALA A N 1
ATOM 652 C CA . ALA A 1 91 ? -13.011 -4.785 13.079 1.00 80.00 91 ALA A CA 1
ATOM 653 C C . ALA A 1 91 ? -12.926 -3.660 12.036 1.00 80.00 91 ALA A C 1
ATOM 655 O O . ALA A 1 91 ? -13.726 -3.572 11.098 1.00 80.00 91 ALA A O 1
ATOM 656 N N . VAL A 1 92 ? -11.916 -2.805 12.189 1.00 86.50 92 VAL A N 1
ATOM 657 C CA . VAL A 1 92 ? -11.520 -1.864 11.140 1.00 86.50 92 VAL A CA 1
ATOM 658 C C . VAL A 1 92 ? -10.446 -2.536 10.298 1.00 86.50 92 VAL A C 1
ATOM 660 O O . VAL A 1 92 ? -9.399 -2.913 10.816 1.00 86.50 92 VAL A O 1
ATOM 663 N N . 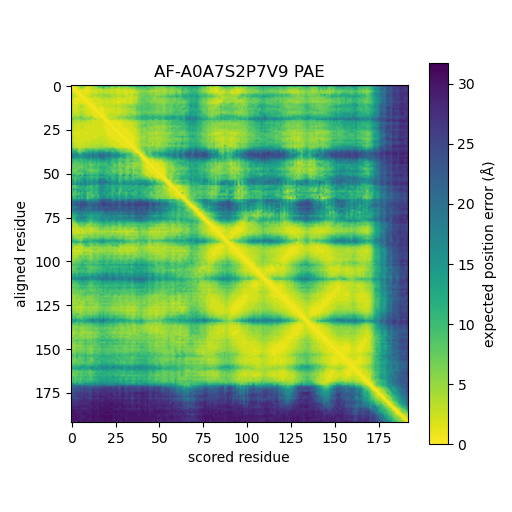VAL A 1 93 ? -10.693 -2.658 9.000 1.00 87.94 93 VAL A N 1
ATOM 664 C CA . VAL A 1 93 ? -9.721 -3.159 8.035 1.00 87.94 93 VAL A CA 1
ATOM 665 C C . VAL A 1 93 ? -9.072 -1.975 7.335 1.00 87.94 93 VAL A C 1
ATOM 667 O O . VAL A 1 93 ? -9.728 -1.165 6.671 1.00 87.94 93 VAL A O 1
ATOM 670 N N . LEU A 1 94 ? -7.756 -1.885 7.481 1.00 87.62 94 LEU A N 1
ATOM 671 C CA . LEU A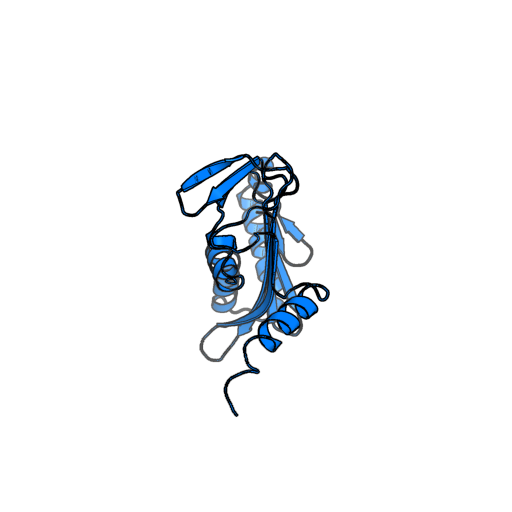 1 94 ? -6.914 -0.956 6.756 1.00 87.62 94 LEU A CA 1
ATOM 672 C C . LEU A 1 94 ? -6.164 -1.716 5.665 1.00 87.62 94 LEU A C 1
ATOM 674 O O . LEU A 1 94 ? -5.275 -2.509 5.953 1.00 87.62 94 LEU A O 1
ATOM 678 N N . ARG A 1 95 ? -6.464 -1.402 4.410 1.00 89.12 95 ARG A N 1
ATOM 679 C CA . ARG A 1 95 ? -5.648 -1.794 3.265 1.00 89.12 95 ARG A CA 1
ATOM 680 C C . ARG A 1 95 ? -4.678 -0.684 2.915 1.00 89.12 95 ARG A C 1
ATOM 682 O O . ARG A 1 95 ? -5.054 0.481 2.767 1.00 89.12 95 ARG A O 1
ATOM 689 N N . VAL A 1 96 ? -3.434 -1.070 2.715 1.00 86.50 96 VAL A N 1
ATOM 690 C CA . VAL A 1 96 ? -2.339 -0.194 2.325 1.00 86.50 96 VAL A CA 1
ATOM 691 C C . VAL A 1 96 ? -1.807 -0.716 1.014 1.00 86.50 96 VAL A C 1
ATOM 693 O O . VAL A 1 96 ? -1.429 -1.877 0.941 1.00 86.50 96 VAL A O 1
ATOM 696 N N . SER A 1 97 ? -1.745 0.130 -0.004 1.00 86.12 97 SER A N 1
ATOM 697 C CA . SER A 1 97 ? -1.155 -0.220 -1.289 1.00 86.12 97 SER A CA 1
ATOM 698 C C . SER A 1 97 ? -0.105 0.805 -1.678 1.00 86.12 97 SER A C 1
ATOM 700 O O . SER A 1 97 ? -0.335 2.010 -1.587 1.00 86.12 97 SER A O 1
ATOM 702 N N . ARG A 1 98 ? 1.032 0.330 -2.172 1.00 85.12 98 ARG A N 1
ATOM 703 C CA . ARG A 1 98 ? 2.044 1.134 -2.849 1.00 85.12 98 ARG A CA 1
ATOM 704 C C . ARG A 1 98 ? 2.272 0.553 -4.228 1.00 85.12 98 ARG A C 1
ATOM 706 O O . ARG A 1 98 ? 2.481 -0.642 -4.379 1.00 85.12 98 ARG A O 1
ATOM 713 N N . ALA A 1 99 ? 2.243 1.413 -5.230 1.00 85.38 99 ALA A N 1
ATOM 714 C CA . ALA A 1 99 ? 2.600 1.060 -6.587 1.00 85.38 99 ALA A CA 1
ATOM 715 C C . ALA A 1 99 ? 3.554 2.114 -7.145 1.00 85.38 99 ALA A C 1
ATOM 717 O O . ALA A 1 99 ? 3.345 3.318 -6.977 1.00 85.38 99 ALA A O 1
ATOM 718 N N . ALA A 1 100 ? 4.600 1.656 -7.810 1.00 83.94 100 ALA A N 1
ATOM 719 C CA . ALA A 1 100 ? 5.475 2.472 -8.623 1.00 83.94 100 ALA A CA 1
ATOM 720 C C . ALA A 1 100 ? 5.458 1.864 -10.028 1.00 83.94 100 ALA A C 1
ATOM 722 O O . ALA A 1 100 ? 5.909 0.739 -10.230 1.00 83.94 100 ALA A O 1
ATOM 723 N N . GLU A 1 101 ? 4.861 2.584 -10.972 1.00 82.94 101 GLU A N 1
ATOM 724 C CA . GLU A 1 101 ? 4.661 2.152 -12.357 1.00 82.94 101 GLU A CA 1
ATOM 725 C C . GLU A 1 101 ? 5.222 3.211 -13.302 1.00 82.94 101 GLU A C 1
ATOM 727 O O . GLU A 1 101 ? 5.334 4.381 -12.928 1.00 82.94 101 GLU A O 1
ATOM 732 N N . GLY A 1 102 ? 5.581 2.810 -14.524 1.00 79.00 102 GLY A N 1
ATOM 733 C CA . GLY A 1 102 ? 6.223 3.724 -15.470 1.00 79.00 102 GLY A CA 1
ATOM 734 C C . GLY A 1 102 ? 7.570 4.227 -14.950 1.00 79.00 102 GLY A C 1
ATOM 735 O O . GLY A 1 102 ? 7.903 5.399 -15.122 1.00 79.00 102 GLY A O 1
ATOM 736 N N . LEU A 1 103 ? 8.312 3.350 -14.267 1.00 82.12 103 LEU A N 1
ATOM 737 C CA . LEU A 1 103 ? 9.641 3.660 -13.757 1.00 82.12 103 LEU A CA 1
ATOM 738 C C . LEU A 1 103 ? 10.549 4.067 -14.916 1.00 82.12 103 LEU A C 1
ATOM 740 O O . LEU A 1 103 ? 10.573 3.419 -15.962 1.00 82.12 103 LEU A O 1
ATOM 744 N N . THR A 1 104 ? 11.298 5.146 -14.714 1.00 83.62 104 THR A N 1
ATOM 745 C CA . THR A 1 104 ? 12.327 5.591 -15.663 1.00 83.62 104 THR A CA 1
ATOM 746 C C . THR A 1 104 ? 13.716 5.172 -15.206 1.00 83.62 104 THR A C 1
ATOM 748 O O . THR A 1 104 ? 14.618 5.000 -16.024 1.00 83.62 104 THR A O 1
ATOM 751 N N . SER A 1 105 ? 13.888 4.976 -13.898 1.00 86.75 105 SER A N 1
ATOM 752 C CA . SER A 1 105 ? 15.127 4.508 -13.294 1.00 86.75 105 SER A CA 1
ATOM 753 C C . SER A 1 105 ? 14.883 3.728 -12.001 1.00 86.75 105 SER A C 1
ATOM 755 O O . SER A 1 105 ? 13.814 3.814 -11.393 1.00 86.75 105 SER A O 1
ATOM 757 N N . PHE A 1 106 ? 15.889 2.976 -11.571 1.00 85.50 106 PHE A N 1
ATOM 758 C CA . PHE A 1 106 ? 15.966 2.345 -10.253 1.00 85.50 106 PHE A CA 1
ATOM 759 C C . PHE A 1 106 ? 17.405 2.404 -9.742 1.00 85.50 106 PHE A C 1
ATOM 761 O O . PHE A 1 106 ? 18.328 2.576 -10.536 1.00 85.50 106 PHE A O 1
ATOM 768 N N . SER A 1 107 ? 17.595 2.236 -8.438 1.00 83.12 107 SER A N 1
ATOM 769 C CA . SER A 1 107 ? 18.927 2.080 -7.845 1.00 83.12 107 SER A CA 1
ATOM 770 C C . SER A 1 107 ? 19.053 0.764 -7.114 1.00 83.12 107 SER A C 1
ATOM 772 O O . SER A 1 107 ? 18.169 0.457 -6.321 1.00 83.12 107 SER A O 1
ATOM 774 N N . LEU A 1 108 ? 20.137 0.031 -7.367 1.00 81.94 108 LEU A N 1
ATOM 775 C CA . LEU A 1 108 ? 20.493 -1.180 -6.628 1.00 81.94 108 LEU A CA 1
ATOM 776 C C . LEU A 1 108 ? 21.163 -0.817 -5.284 1.00 81.94 108 LEU A C 1
ATOM 778 O O . LEU A 1 108 ? 21.404 0.366 -5.023 1.00 81.94 108 LEU A O 1
ATOM 782 N N . PRO A 1 109 ? 21.467 -1.785 -4.392 1.00 74.81 109 PRO A N 1
ATOM 783 C CA . PRO A 1 109 ? 22.160 -1.502 -3.129 1.00 74.81 109 PRO A CA 1
ATOM 784 C C . PRO A 1 109 ? 23.553 -0.870 -3.280 1.00 74.81 109 PRO A C 1
ATOM 786 O O . PRO A 1 109 ? 24.104 -0.374 -2.300 1.00 74.81 109 PRO A O 1
ATOM 789 N N . ASP A 1 110 ? 24.120 -0.876 -4.488 1.00 77.12 110 ASP A N 1
ATOM 790 C CA . ASP A 1 110 ? 25.340 -0.141 -4.843 1.00 77.12 110 ASP A CA 1
ATOM 791 C C . ASP A 1 110 ? 25.148 1.389 -4.861 1.00 77.12 110 ASP A C 1
ATOM 793 O O . ASP A 1 110 ? 26.126 2.137 -4.817 1.00 77.12 110 ASP A O 1
ATOM 797 N N . GLY A 1 111 ? 23.896 1.856 -4.864 1.00 73.38 111 GLY A N 1
ATOM 798 C CA . GLY A 1 111 ? 23.515 3.262 -4.823 1.00 73.38 111 GLY A CA 1
ATOM 799 C C . GLY A 1 111 ? 23.566 3.975 -6.175 1.00 73.38 111 GLY A C 1
ATOM 800 O O . GLY A 1 111 ? 23.242 5.164 -6.229 1.00 73.38 111 GLY A O 1
ATOM 801 N N . GLU A 1 112 ? 23.936 3.296 -7.265 1.00 84.81 112 GLU A N 1
ATOM 802 C CA . GLU A 1 112 ? 23.932 3.895 -8.600 1.00 84.81 112 GLU A CA 1
ATOM 803 C C . GLU A 1 112 ? 22.508 3.910 -9.170 1.00 84.81 112 GLU A C 1
ATOM 805 O O . GLU A 1 112 ? 21.718 2.995 -8.960 1.00 84.81 112 GLU A O 1
ATOM 810 N N . ALA A 1 113 ? 22.130 4.984 -9.864 1.00 86.88 113 ALA A N 1
ATOM 811 C CA . ALA A 1 113 ? 20.847 5.056 -10.554 1.00 86.88 113 ALA A CA 1
ATOM 812 C C . ALA A 1 113 ? 20.990 4.543 -11.989 1.00 86.88 113 ALA A C 1
ATOM 814 O O . ALA A 1 113 ? 21.709 5.126 -12.799 1.00 86.88 113 ALA A O 1
ATOM 815 N N . HIS A 1 114 ? 20.238 3.503 -12.330 1.00 88.31 114 HIS A N 1
ATOM 816 C CA . HIS A 1 114 ? 20.202 2.924 -13.664 1.00 88.31 114 HIS A CA 1
ATOM 817 C C . HIS A 1 114 ? 18.897 3.257 -14.374 1.00 88.31 114 HIS A C 1
ATOM 819 O O . HIS A 1 114 ? 17.823 3.235 -13.774 1.00 88.31 114 HIS A O 1
ATOM 825 N N . ALA A 1 115 ? 18.973 3.522 -15.677 1.00 90.88 115 ALA A N 1
ATOM 826 C CA . ALA A 1 115 ? 17.784 3.607 -16.516 1.00 90.88 115 ALA A CA 1
ATOM 827 C C . ALA A 1 115 ? 17.090 2.238 -16.607 1.00 90.88 115 ALA A C 1
ATOM 829 O O . ALA A 1 115 ? 17.746 1.196 -16.579 1.00 90.88 115 ALA A O 1
ATOM 830 N N . CYS A 1 116 ? 15.769 2.236 -16.771 1.00 90.12 116 CYS A N 1
ATOM 831 C CA . CYS A 1 116 ? 15.000 1.006 -16.944 1.00 90.12 116 CYS A CA 1
ATOM 832 C C . CYS A 1 116 ? 13.931 1.128 -18.022 1.00 90.12 116 CYS A C 1
ATOM 834 O O . CYS A 1 116 ? 13.578 2.219 -18.471 1.00 90.12 116 CYS A O 1
ATOM 836 N N . HIS A 1 117 ? 13.440 -0.024 -18.462 1.00 92.44 117 HIS A N 1
ATOM 837 C CA . HIS A 1 117 ? 12.322 -0.106 -19.382 1.00 92.44 117 HIS A CA 1
ATOM 838 C C . HIS A 1 117 ? 11.007 0.211 -18.656 1.00 92.44 117 HIS A C 1
ATOM 840 O O . HIS A 1 117 ? 10.822 -0.176 -17.500 1.00 92.44 117 HIS A O 1
ATOM 846 N N . GLY A 1 118 ? 10.053 0.836 -19.356 1.00 87.62 118 GLY A N 1
ATOM 847 C CA . GLY A 1 118 ? 8.778 1.286 -18.775 1.00 87.62 118 GLY A CA 1
ATOM 848 C C . GLY A 1 118 ? 7.847 0.168 -18.285 1.00 87.62 118 GLY A C 1
ATOM 849 O O . GLY A 1 118 ? 6.857 0.444 -17.616 1.00 87.62 118 GLY A O 1
ATOM 850 N N . SER A 1 119 ? 8.165 -1.095 -18.587 1.00 90.31 119 SER A N 1
ATOM 851 C CA . SER A 1 119 ? 7.493 -2.270 -18.012 1.00 90.31 119 SER A CA 1
ATOM 852 C C . SER A 1 119 ? 7.974 -2.623 -16.603 1.00 90.31 119 SER A C 1
ATOM 854 O O . SER A 1 119 ? 7.479 -3.595 -16.033 1.00 90.31 119 SER A O 1
ATOM 856 N N . SER A 1 120 ? 8.967 -1.907 -16.073 1.00 89.00 120 SER A N 1
ATOM 857 C CA . SER A 1 120 ? 9.432 -2.088 -14.702 1.00 89.00 120 SER A CA 1
ATOM 858 C C . SER A 1 120 ? 8.399 -1.530 -13.727 1.00 89.00 120 SER A C 1
ATOM 860 O O . SER A 1 120 ? 7.844 -0.448 -13.946 1.00 89.00 120 SER A O 1
ATOM 862 N N . PHE A 1 121 ? 8.135 -2.262 -12.651 1.00 88.12 121 PHE A N 1
ATOM 863 C CA . PHE A 1 121 ? 7.180 -1.859 -11.631 1.00 88.12 121 PHE A CA 1
ATOM 864 C C . PHE A 1 121 ? 7.528 -2.437 -10.262 1.00 88.12 121 PHE A C 1
ATOM 866 O O . PHE A 1 121 ? 8.194 -3.464 -10.142 1.00 88.12 121 PHE A O 1
ATOM 873 N N . LEU A 1 122 ? 6.983 -1.799 -9.234 1.00 86.56 122 LEU A N 1
ATOM 874 C CA . LEU A 1 122 ? 6.911 -2.316 -7.875 1.00 86.56 122 LEU A CA 1
ATOM 875 C C . LEU A 1 122 ? 5.473 -2.166 -7.386 1.00 86.56 122 LEU A C 1
ATOM 877 O O . LEU A 1 122 ? 4.860 -1.115 -7.573 1.00 86.56 122 LEU A O 1
ATOM 881 N N . ARG A 1 123 ? 4.926 -3.211 -6.773 1.00 87.00 123 ARG A N 1
ATOM 882 C CA . ARG A 1 123 ? 3.592 -3.228 -6.173 1.00 87.00 123 ARG A CA 1
ATOM 883 C C . ARG A 1 123 ? 3.672 -3.923 -4.825 1.00 87.00 123 ARG A C 1
ATOM 885 O O . ARG A 1 123 ? 4.168 -5.032 -4.738 1.00 87.00 123 ARG A O 1
ATOM 892 N N . GLU A 1 124 ? 3.146 -3.289 -3.798 1.00 86.62 124 GLU A N 1
ATOM 893 C CA . GLU A 1 124 ? 3.062 -3.801 -2.435 1.00 86.62 124 GLU A CA 1
ATOM 894 C C . GLU A 1 124 ? 1.635 -3.542 -1.957 1.00 86.62 124 GLU A C 1
ATOM 896 O O . GLU A 1 124 ? 1.063 -2.478 -2.213 1.00 86.62 124 GLU A O 1
ATOM 901 N N . THR A 1 125 ? 1.005 -4.509 -1.310 1.00 88.50 125 THR A N 1
ATOM 902 C CA . THR A 1 125 ? -0.309 -4.350 -0.695 1.00 88.50 125 THR A CA 1
ATOM 903 C C . THR A 1 125 ? -0.387 -5.188 0.565 1.00 88.50 125 THR A C 1
ATOM 905 O O . THR A 1 125 ? -0.059 -6.365 0.533 1.00 88.50 125 THR A O 1
ATOM 908 N N . ALA A 1 126 ? -0.849 -4.597 1.658 1.00 86.94 126 ALA A N 1
ATOM 909 C CA . ALA A 1 126 ? -1.080 -5.303 2.906 1.00 86.94 126 ALA A CA 1
ATOM 910 C C . ALA A 1 126 ? -2.415 -4.886 3.519 1.00 86.94 126 ALA A C 1
ATOM 912 O O . ALA A 1 126 ? -2.768 -3.702 3.519 1.00 86.94 126 ALA A O 1
ATOM 913 N N . ASP A 1 127 ? -3.122 -5.875 4.052 1.00 89.19 127 ASP A N 1
ATOM 914 C CA . ASP A 1 127 ? -4.386 -5.719 4.752 1.00 89.19 127 ASP A CA 1
ATOM 915 C C . ASP A 1 127 ? -4.160 -5.952 6.241 1.00 89.19 127 ASP A C 1
ATOM 917 O O . ASP A 1 127 ? -3.643 -6.990 6.655 1.00 89.19 127 ASP A O 1
ATOM 921 N N . PHE A 1 128 ? -4.570 -4.984 7.050 1.00 86.81 128 PHE A N 1
ATOM 922 C CA . PHE A 1 128 ? -4.438 -5.009 8.496 1.00 86.81 128 PHE A CA 1
ATOM 923 C C . PHE A 1 128 ? -5.824 -4.981 9.126 1.00 86.81 128 PHE A C 1
ATOM 925 O O . PHE A 1 128 ? -6.597 -4.053 8.888 1.00 86.81 128 PHE A O 1
ATOM 932 N N . SER A 1 129 ? -6.124 -5.966 9.964 1.00 88.94 129 SER A N 1
ATOM 933 C CA . SER A 1 129 ? -7.245 -5.897 10.892 1.00 88.94 129 SER A CA 1
ATOM 934 C C . SER A 1 129 ? -6.808 -5.153 12.142 1.00 88.94 129 SER A C 1
ATOM 936 O O . SER A 1 129 ? -5.781 -5.477 12.741 1.00 88.94 129 SER A O 1
ATOM 938 N N . VAL A 1 130 ? -7.592 -4.158 12.536 1.00 85.50 130 VAL A N 1
ATOM 939 C CA . VAL A 1 130 ? -7.418 -3.404 13.772 1.00 85.50 130 VAL A CA 1
ATOM 940 C C . VAL A 1 130 ? -8.637 -3.662 14.644 1.00 85.50 130 VAL A C 1
ATOM 942 O O . VAL A 1 130 ? -9.760 -3.276 14.305 1.00 85.50 130 VAL A O 1
ATOM 945 N N . SER A 1 131 ? -8.414 -4.318 15.778 1.00 85.38 131 SER A N 1
ATOM 946 C CA . SER A 1 131 ? -9.457 -4.682 16.735 1.00 85.38 131 SER A CA 1
ATOM 947 C C . SER A 1 131 ? -9.070 -4.272 18.152 1.00 85.38 131 SER A C 1
ATOM 949 O O . SER A 1 131 ? -7.907 -4.009 18.467 1.00 85.38 131 SER A O 1
ATOM 951 N N . ARG A 1 132 ? -10.066 -4.162 19.029 1.00 79.25 132 ARG A N 1
ATOM 952 C CA . ARG A 1 132 ? -9.839 -3.859 20.441 1.00 79.25 132 ARG A CA 1
ATOM 953 C C . ARG A 1 132 ? -9.495 -5.135 21.205 1.00 79.25 132 ARG A C 1
ATOM 955 O O . ARG A 1 132 ? -10.139 -6.162 21.018 1.00 79.25 132 ARG A O 1
ATOM 962 N N . GLU A 1 133 ? -8.558 -5.028 22.142 1.00 83.25 133 GLU A N 1
ATOM 963 C CA . GLU A 1 133 ? -8.296 -6.062 23.146 1.00 83.25 133 GLU A CA 1
ATOM 964 C C . GLU A 1 133 ? -8.281 -5.461 24.559 1.00 83.25 133 GLU A C 1
ATOM 966 O O . GLU A 1 133 ? -8.209 -4.241 24.749 1.00 83.25 133 GLU A O 1
ATOM 971 N N . ALA A 1 134 ? -8.386 -6.318 25.577 1.00 77.69 134 ALA A N 1
ATOM 972 C CA . ALA A 1 134 ? -8.323 -5.896 26.971 1.00 77.69 134 ALA A CA 1
ATOM 973 C C . ALA A 1 134 ? -6.962 -5.233 27.257 1.00 77.69 134 ALA A C 1
ATOM 975 O O . ALA A 1 134 ? -5.939 -5.905 27.338 1.00 77.69 134 ALA A O 1
ATOM 976 N N . GLY A 1 135 ? -6.958 -3.904 27.396 1.00 75.44 135 GLY A N 1
ATOM 977 C CA . GLY A 1 135 ? -5.750 -3.113 27.652 1.00 75.44 135 GLY A CA 1
ATOM 978 C C . GLY A 1 135 ? -5.123 -2.439 26.426 1.00 75.44 135 GLY A C 1
ATOM 979 O O . GLY A 1 135 ? -4.088 -1.795 26.582 1.00 75.44 135 GLY A O 1
ATOM 980 N N . GLY A 1 136 ? -5.728 -2.522 25.233 1.00 81.38 136 GLY A N 1
ATOM 981 C CA . GLY A 1 136 ? -5.182 -1.831 24.063 1.00 81.38 136 GLY A CA 1
ATOM 982 C C . GLY A 1 136 ? -5.854 -2.152 22.729 1.00 81.38 136 GLY A C 1
ATOM 983 O O . GLY A 1 136 ? -7.067 -2.344 22.638 1.00 81.38 136 GLY A O 1
ATOM 984 N N . VAL A 1 137 ? -5.032 -2.161 21.680 1.00 81.44 137 VAL A N 1
ATOM 985 C CA . VAL A 1 137 ? -5.428 -2.406 20.291 1.00 81.44 137 VAL A CA 1
ATOM 986 C C . VAL A 1 137 ? -4.569 -3.538 19.745 1.00 81.44 137 VAL A C 1
ATOM 988 O O . VAL A 1 137 ? -3.346 -3.506 19.887 1.00 81.44 137 VAL A O 1
ATOM 991 N N . ARG A 1 138 ? -5.209 -4.512 19.104 1.00 84.81 138 ARG A N 1
ATOM 992 C CA . ARG A 1 138 ? -4.550 -5.568 18.348 1.00 84.81 138 ARG A CA 1
ATOM 993 C C . ARG A 1 138 ? -4.536 -5.205 16.875 1.00 84.81 138 ARG A C 1
ATOM 995 O O . ARG A 1 138 ? -5.533 -4.744 16.325 1.00 84.81 138 ARG A O 1
ATOM 1002 N N . VAL A 1 139 ? -3.387 -5.437 16.256 1.00 83.81 139 VAL A N 1
ATOM 1003 C CA . VAL A 1 139 ? -3.183 -5.282 14.820 1.00 83.81 139 VAL A CA 1
ATOM 1004 C C . VAL A 1 139 ? -2.749 -6.631 14.281 1.00 83.81 139 VAL A C 1
ATOM 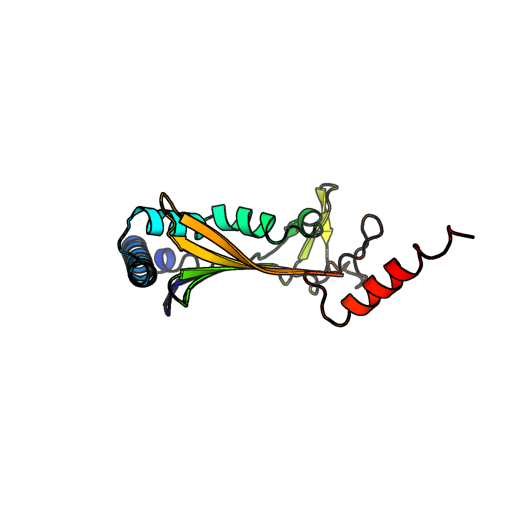1006 O O . VAL A 1 139 ? -1.769 -7.200 14.757 1.00 83.81 139 VAL A O 1
ATOM 1009 N N . GLU A 1 140 ? -3.485 -7.147 13.310 1.00 87.88 140 GLU A N 1
ATOM 1010 C CA . GLU A 1 140 ? -3.209 -8.431 12.677 1.00 87.88 140 GLU A CA 1
ATOM 1011 C C . GLU A 1 140 ? -3.087 -8.240 11.169 1.00 87.88 140 GLU A C 1
ATOM 1013 O O . GLU A 1 140 ? -3.905 -7.553 10.561 1.00 87.88 140 GLU A O 1
ATOM 1018 N N . VAL A 1 141 ? -2.057 -8.829 10.564 1.00 87.19 141 VAL A N 1
ATOM 1019 C CA . VAL A 1 141 ? -1.908 -8.845 9.105 1.00 87.19 141 VAL A CA 1
ATOM 1020 C C . VAL A 1 141 ? -2.809 -9.946 8.557 1.00 87.19 141 VAL A C 1
ATOM 1022 O O . VAL A 1 141 ? -2.616 -11.114 8.884 1.00 87.19 141 VAL A O 1
ATOM 1025 N N . LEU A 1 142 ? -3.794 -9.571 7.744 1.00 89.50 142 LEU A N 1
ATOM 1026 C CA . LEU A 1 142 ? -4.750 -10.495 7.134 1.00 89.50 142 LEU A CA 1
ATOM 1027 C C . LEU A 1 142 ? -4.218 -11.088 5.827 1.00 89.50 142 LEU A C 1
ATOM 1029 O O . LEU A 1 142 ? -4.316 -12.291 5.600 1.00 89.50 142 LEU A O 1
ATOM 1033 N N . ASP A 1 143 ? -3.670 -10.232 4.967 1.00 88.12 143 ASP A N 1
ATOM 1034 C CA . ASP A 1 143 ? -3.078 -10.600 3.681 1.00 88.12 143 ASP A CA 1
ATOM 1035 C C . ASP A 1 143 ? -1.927 -9.638 3.377 1.00 88.12 143 ASP A C 1
ATOM 1037 O O . ASP A 1 143 ? -1.975 -8.457 3.732 1.00 88.12 143 ASP A O 1
ATOM 1041 N N . ALA A 1 144 ? -0.895 -10.139 2.710 1.00 85.75 144 ALA A N 1
ATOM 1042 C CA . ALA A 1 144 ? 0.221 -9.336 2.238 1.00 85.75 144 ALA A CA 1
ATOM 1043 C C . ALA A 1 144 ? 0.650 -9.856 0.870 1.00 85.75 144 ALA A C 1
ATOM 1045 O O . ALA A 1 144 ? 0.892 -11.049 0.678 1.00 85.75 144 ALA A O 1
ATOM 1046 N N . ARG A 1 145 ? 0.717 -8.940 -0.092 1.00 86.81 145 ARG A N 1
ATOM 1047 C CA . ARG A 1 145 ? 1.074 -9.213 -1.476 1.00 86.81 145 ARG A CA 1
ATOM 1048 C C . ARG A 1 145 ? 2.106 -8.224 -1.948 1.00 86.81 145 ARG A C 1
ATOM 1050 O O . ARG A 1 145 ? 2.016 -7.031 -1.681 1.00 86.81 145 ARG A O 1
ATOM 1057 N N . GLU A 1 146 ? 3.037 -8.705 -2.737 1.00 85.56 146 GLU A N 1
ATOM 1058 C CA . GLU A 1 146 ? 4.063 -7.882 -3.337 1.00 85.56 146 GLU A CA 1
ATOM 1059 C C . GLU A 1 146 ? 4.456 -8.436 -4.702 1.00 85.56 146 GLU A C 1
ATOM 1061 O O . GLU A 1 146 ? 4.370 -9.636 -4.963 1.00 85.56 146 GLU A O 1
ATOM 1066 N N . ALA A 1 147 ? 4.876 -7.549 -5.588 1.00 86.81 147 ALA A N 1
ATOM 1067 C CA . ALA A 1 147 ? 5.414 -7.897 -6.882 1.00 86.81 147 ALA A CA 1
ATOM 1068 C C . ALA A 1 147 ? 6.435 -6.845 -7.312 1.00 86.81 147 ALA A C 1
ATOM 1070 O O . ALA A 1 147 ? 6.182 -5.643 -7.221 1.00 86.81 147 ALA A O 1
ATOM 1071 N N . LEU A 1 148 ? 7.575 -7.303 -7.808 1.00 86.75 148 LEU A N 1
ATOM 1072 C CA . LEU A 1 148 ? 8.640 -6.467 -8.342 1.00 86.75 148 LEU A CA 1
ATOM 1073 C C . LEU A 1 148 ? 9.036 -7.020 -9.698 1.00 86.75 148 LEU A C 1
ATOM 1075 O O . LEU A 1 148 ? 9.300 -8.211 -9.829 1.00 86.75 148 LEU A O 1
ATOM 1079 N N . ARG A 1 149 ? 9.136 -6.133 -10.680 1.00 89.12 149 ARG A N 1
ATOM 1080 C CA . ARG A 1 149 ? 9.753 -6.425 -11.964 1.00 89.12 149 ARG A CA 1
ATOM 1081 C C . ARG A 1 149 ? 10.690 -5.291 -12.326 1.00 89.12 149 ARG A C 1
ATOM 1083 O O . ARG A 1 149 ? 10.238 -4.161 -12.498 1.00 89.12 149 ARG A O 1
ATOM 1090 N N . LEU A 1 150 ? 11.969 -5.593 -12.503 1.00 88.81 150 LEU A N 1
ATOM 1091 C CA . LEU A 1 150 ? 12.959 -4.650 -13.011 1.00 88.81 150 LEU A CA 1
ATOM 1092 C C . LEU A 1 150 ? 13.512 -5.154 -14.336 1.00 88.81 150 LEU A C 1
ATOM 1094 O O . LEU A 1 150 ? 13.926 -6.307 -14.467 1.00 88.81 150 LEU A O 1
ATOM 1098 N N . VAL A 1 151 ? 13.499 -4.275 -15.332 1.00 91.56 151 VAL A N 1
ATOM 1099 C CA . VAL A 1 151 ? 13.885 -4.591 -16.705 1.00 91.56 151 VAL A CA 1
ATOM 1100 C C . VAL A 1 151 ? 14.843 -3.515 -17.199 1.00 91.56 151 VAL A C 1
ATOM 1102 O O . VAL A 1 151 ? 14.541 -2.321 -17.133 1.00 91.56 151 VAL A O 1
ATOM 1105 N N . TRP A 1 152 ? 15.999 -3.930 -17.707 1.00 93.69 152 TRP A N 1
ATOM 1106 C CA . TRP A 1 152 ? 16.957 -3.042 -18.360 1.00 93.69 152 TRP A CA 1
ATOM 1107 C C . TRP A 1 152 ? 16.336 -2.366 -19.592 1.00 93.69 152 TRP A C 1
ATOM 1109 O O . TRP A 1 152 ? 15.382 -2.896 -20.160 1.00 93.69 152 TRP A O 1
ATOM 1119 N N . PRO A 1 153 ? 16.875 -1.233 -20.082 1.00 94.62 153 PRO A N 1
ATOM 1120 C CA . PRO A 1 153 ? 16.343 -0.562 -21.273 1.00 94.62 153 PRO A CA 1
ATOM 1121 C C . PRO A 1 153 ? 16.296 -1.447 -22.528 1.00 94.62 153 PRO A C 1
ATOM 1123 O O . PRO A 1 153 ? 15.481 -1.210 -23.414 1.00 94.62 153 PRO A O 1
ATOM 1126 N N . ASP A 1 154 ? 17.145 -2.476 -22.594 1.00 95.12 154 ASP A N 1
ATOM 1127 C CA . ASP A 1 154 ? 17.192 -3.458 -23.684 1.00 95.12 154 ASP A CA 1
ATOM 1128 C C . ASP A 1 154 ? 16.124 -4.568 -23.585 1.00 95.12 154 ASP A C 1
ATOM 1130 O O . ASP A 1 154 ? 16.071 -5.451 -24.441 1.00 95.12 154 ASP A O 1
ATOM 1134 N N . GLY A 1 155 ? 15.268 -4.533 -22.559 1.00 93.50 155 GLY A N 1
ATOM 1135 C CA . GLY A 1 155 ? 14.175 -5.482 -22.357 1.00 93.50 155 GLY A CA 1
ATOM 1136 C C . GLY A 1 155 ? 14.546 -6.737 -21.565 1.00 93.50 155 GLY A C 1
ATOM 1137 O O . GLY A 1 155 ? 13.667 -7.561 -21.306 1.00 93.50 155 GLY A O 1
ATOM 1138 N N . ARG A 1 156 ? 15.807 -6.908 -21.148 1.00 94.56 156 ARG A N 1
ATOM 1139 C CA . ARG A 1 156 ? 16.210 -8.045 -20.305 1.00 94.56 156 ARG A CA 1
ATOM 1140 C C . ARG A 1 156 ? 15.836 -7.809 -18.844 1.00 94.56 156 ARG A C 1
ATOM 1142 O O . ARG A 1 156 ? 16.019 -6.711 -18.322 1.00 94.56 156 ARG A O 1
ATOM 1149 N N . VAL A 1 157 ? 15.353 -8.855 -18.171 1.00 92.44 157 VAL A N 1
ATOM 1150 C CA . VAL A 1 157 ? 15.104 -8.824 -16.721 1.00 92.44 157 VAL A CA 1
ATOM 1151 C C . VAL A 1 157 ? 16.426 -8.612 -15.984 1.00 92.44 157 VAL A C 1
ATOM 1153 O O . VAL A 1 157 ? 17.457 -9.185 -16.346 1.00 92.44 157 VAL A O 1
ATOM 1156 N N . VAL A 1 158 ? 16.396 -7.759 -14.963 1.00 89.56 158 VAL A N 1
ATOM 1157 C CA . VAL A 1 158 ? 17.553 -7.485 -14.113 1.00 89.56 158 VAL A CA 1
ATOM 1158 C C . VAL A 1 158 ? 17.854 -8.717 -13.267 1.00 89.56 158 VAL A C 1
ATOM 1160 O O . VAL A 1 158 ? 16.963 -9.273 -12.629 1.00 89.56 158 VAL A O 1
ATOM 1163 N N . VAL A 1 159 ? 19.123 -9.120 -13.239 1.00 89.00 159 VAL A N 1
ATOM 1164 C CA . VAL A 1 159 ? 19.621 -10.179 -12.358 1.00 89.00 159 VAL A CA 1
ATOM 1165 C C . VAL A 1 159 ? 20.601 -9.557 -11.375 1.00 89.00 159 VAL A C 1
ATOM 1167 O O . VAL A 1 159 ? 21.561 -8.913 -11.798 1.00 89.00 159 VAL A O 1
ATOM 1170 N N . HIS A 1 160 ? 20.371 -9.758 -10.082 1.00 82.88 160 HIS A N 1
ATOM 1171 C CA . HIS A 1 160 ? 21.244 -9.282 -9.010 1.00 82.88 160 HIS A CA 1
ATOM 1172 C C . HIS A 1 160 ? 21.440 -10.404 -7.990 1.00 82.88 160 HIS A C 1
ATOM 1174 O O . HIS A 1 160 ? 20.477 -11.080 -7.638 1.00 82.88 160 HIS A O 1
ATOM 1180 N N . ASP A 1 161 ? 22.685 -10.672 -7.589 1.00 82.88 161 ASP A N 1
ATOM 1181 C CA . ASP A 1 161 ? 23.049 -11.800 -6.712 1.00 82.88 161 ASP A CA 1
ATOM 1182 C C . ASP A 1 161 ? 22.486 -13.166 -7.161 1.00 82.88 161 ASP A C 1
ATOM 1184 O O . ASP A 1 161 ? 22.146 -14.034 -6.359 1.00 82.88 161 ASP A O 1
ATOM 1188 N N . GLY A 1 162 ? 22.373 -13.369 -8.480 1.00 81.06 162 GLY A N 1
ATOM 1189 C CA . GLY A 1 162 ? 21.823 -14.594 -9.071 1.00 81.06 162 GLY A CA 1
ATOM 1190 C C . GLY A 1 162 ? 20.295 -14.720 -8.997 1.00 81.06 162 GLY A C 1
ATOM 1191 O O . GLY A 1 162 ? 19.760 -15.750 -9.411 1.00 81.06 162 GLY A O 1
ATOM 1192 N N . LEU A 1 163 ? 19.593 -13.691 -8.514 1.00 80.56 163 LEU A N 1
ATOM 1193 C CA . LEU A 1 163 ? 18.137 -13.606 -8.484 1.00 80.56 163 LEU A CA 1
ATOM 1194 C C . LEU A 1 163 ? 17.624 -12.763 -9.656 1.00 80.56 163 LEU A C 1
ATOM 1196 O O . LEU A 1 163 ? 18.025 -11.612 -9.827 1.00 80.56 163 LEU A O 1
ATOM 1200 N N . GLU A 1 164 ? 16.708 -13.326 -10.442 1.00 87.81 164 GLU A N 1
ATOM 1201 C CA . GLU A 1 164 ? 15.909 -12.554 -11.395 1.00 87.81 164 GLU A CA 1
ATOM 1202 C C . GLU A 1 164 ? 14.937 -11.663 -10.619 1.00 87.81 164 GLU A C 1
ATOM 1204 O O . GLU A 1 164 ? 14.096 -12.156 -9.866 1.00 87.81 164 GLU A O 1
ATOM 1209 N N . LEU A 1 165 ? 15.041 -10.347 -10.805 1.00 87.00 165 LEU A N 1
ATOM 1210 C CA . LEU A 1 165 ? 14.167 -9.358 -10.174 1.00 87.00 165 LEU A CA 1
ATOM 1211 C C . LEU A 1 165 ? 12.840 -9.248 -10.942 1.00 87.00 165 LEU A C 1
ATOM 1213 O O . LEU A 1 165 ? 12.454 -8.175 -11.402 1.00 87.00 165 LEU A O 1
ATOM 1217 N N . ASP A 1 166 ? 12.171 -10.390 -11.092 1.00 88.69 166 ASP A N 1
ATOM 1218 C CA . ASP A 1 166 ? 10.795 -10.569 -11.561 1.00 88.69 166 ASP A CA 1
ATOM 1219 C C . ASP A 1 166 ? 10.098 -11.548 -10.608 1.00 88.69 166 ASP A C 1
ATOM 1221 O O . ASP A 1 166 ? 10.101 -12.767 -10.785 1.00 88.69 166 ASP A O 1
ATOM 1225 N N . VAL A 1 167 ? 9.590 -11.004 -9.509 1.00 85.31 167 VAL A N 1
ATOM 1226 C CA . VAL A 1 167 ? 9.189 -11.749 -8.316 1.00 85.31 167 VAL A CA 1
ATOM 1227 C C . VAL A 1 167 ? 7.800 -11.331 -7.871 1.00 85.31 167 VAL A C 1
ATOM 1229 O O . VAL A 1 167 ? 7.408 -10.172 -7.992 1.00 85.31 167 VAL A O 1
ATOM 1232 N N . SER A 1 168 ? 7.058 -12.287 -7.320 1.00 84.69 168 SER A N 1
ATOM 1233 C CA . SER A 1 168 ? 5.780 -12.059 -6.649 1.00 84.69 168 SER A CA 1
ATOM 1234 C C . SER A 1 168 ? 5.719 -12.874 -5.361 1.00 84.69 168 SER A C 1
ATOM 1236 O O . SER A 1 168 ? 6.211 -14.004 -5.316 1.00 84.69 168 SER A O 1
ATOM 1238 N N . SER A 1 169 ? 5.124 -12.299 -4.319 1.00 77.12 169 SER A N 1
ATOM 1239 C CA . SER A 1 169 ? 4.788 -12.989 -3.075 1.00 77.12 169 SER A CA 1
ATOM 1240 C C . SER A 1 169 ? 3.338 -12.666 -2.686 1.00 77.12 169 SER A C 1
ATOM 1242 O O . SER A 1 169 ? 2.946 -11.504 -2.769 1.00 77.12 169 SER A O 1
ATOM 1244 N N . PRO A 1 170 ? 2.523 -13.655 -2.285 1.00 76.69 170 PRO A N 1
ATOM 1245 C CA . PRO A 1 170 ? 2.777 -15.069 -2.534 1.00 76.69 170 PRO A CA 1
ATOM 1246 C C . PRO A 1 170 ? 3.017 -15.306 -4.039 1.00 76.69 170 PRO A C 1
ATOM 1248 O O . PRO A 1 170 ? 2.494 -14.551 -4.863 1.00 76.69 170 PRO A O 1
ATOM 1251 N N . PRO A 1 171 ? 3.832 -16.307 -4.416 1.00 67.25 171 PRO A N 1
ATOM 1252 C CA . PRO A 1 171 ? 4.119 -16.565 -5.818 1.00 67.25 171 PRO A CA 1
ATOM 1253 C C . PRO A 1 171 ? 2.813 -16.824 -6.562 1.00 67.25 171 PRO A C 1
ATOM 1255 O O . PRO A 1 171 ? 1.976 -17.600 -6.087 1.00 67.25 171 PRO A O 1
ATOM 1258 N N . ASP A 1 172 ? 2.659 -16.221 -7.742 1.00 63.62 172 ASP A N 1
ATOM 1259 C CA . ASP A 1 172 ? 1.565 -16.579 -8.643 1.00 63.62 172 ASP A CA 1
ATOM 1260 C C . ASP A 1 172 ? 1.523 -18.108 -8.808 1.00 63.62 172 ASP A C 1
ATOM 1262 O O . ASP A 1 172 ? 2.564 -18.773 -8.853 1.00 63.62 172 ASP A O 1
ATOM 1266 N N . ALA A 1 173 ? 0.326 -18.698 -8.891 1.00 54.03 173 ALA A N 1
ATOM 1267 C CA . ALA A 1 173 ? 0.150 -20.157 -8.869 1.00 54.03 173 ALA A CA 1
ATOM 1268 C C . ALA A 1 173 ? 0.995 -20.902 -9.932 1.00 54.03 173 ALA A C 1
ATOM 1270 O O . ALA A 1 173 ? 1.365 -22.061 -9.735 1.00 54.03 173 ALA A O 1
ATOM 1271 N N . ALA A 1 174 ? 1.357 -20.225 -11.028 1.00 47.31 174 ALA A N 1
ATOM 1272 C CA . ALA A 1 174 ? 2.270 -20.721 -12.057 1.00 47.31 174 ALA A CA 1
ATOM 1273 C C . ALA A 1 174 ? 3.743 -20.835 -11.590 1.00 47.31 174 ALA A C 1
ATOM 1275 O O . ALA A 1 174 ? 4.442 -21.768 -11.989 1.00 47.31 174 ALA A O 1
ATOM 1276 N N . LEU A 1 175 ? 4.214 -19.942 -10.712 1.00 43.50 175 LEU A N 1
ATOM 1277 C CA . LEU A 1 175 ? 5.583 -19.913 -10.177 1.00 43.50 175 LEU A CA 1
ATOM 1278 C C . LEU A 1 175 ? 5.763 -20.847 -8.964 1.00 43.50 175 LEU A C 1
ATOM 1280 O O . LEU A 1 175 ? 6.834 -21.430 -8.772 1.00 43.50 175 LEU A O 1
ATOM 1284 N N . ALA A 1 176 ? 4.698 -21.076 -8.186 1.00 42.59 176 ALA A N 1
ATOM 1285 C CA . ALA A 1 176 ? 4.698 -22.015 -7.057 1.00 42.59 176 ALA A CA 1
ATOM 1286 C C . ALA A 1 176 ? 5.083 -23.455 -7.476 1.00 42.59 176 ALA A C 1
ATOM 1288 O O . ALA A 1 176 ? 5.707 -24.197 -6.709 1.00 42.59 176 ALA A O 1
ATOM 1289 N N . GLY A 1 177 ? 4.768 -23.843 -8.719 1.00 35.38 177 GLY A N 1
ATOM 1290 C CA . GLY A 1 177 ? 5.164 -25.128 -9.304 1.00 35.38 177 GLY A CA 1
ATOM 1291 C C . GLY A 1 177 ? 6.659 -25.244 -9.642 1.00 35.38 177 GLY A C 1
ATOM 1292 O O . GLY A 1 177 ? 7.206 -26.348 -9.608 1.00 35.38 177 GLY A O 1
ATOM 1293 N N . LEU A 1 178 ? 7.338 -24.126 -9.923 1.00 40.34 178 LEU A N 1
ATOM 1294 C CA . LEU A 1 178 ? 8.771 -24.076 -10.249 1.00 40.34 178 LEU A CA 1
ATOM 1295 C C . LEU A 1 178 ? 9.650 -24.118 -8.992 1.00 40.34 178 LEU A C 1
ATOM 1297 O O . LEU A 1 178 ? 10.639 -24.855 -8.963 1.00 40.34 178 LEU A O 1
ATOM 1301 N N . LEU A 1 179 ? 9.248 -23.424 -7.921 1.00 39.88 179 LEU A N 1
ATOM 1302 C CA . LEU A 1 179 ? 9.961 -23.447 -6.635 1.00 39.88 179 LEU A CA 1
ATOM 1303 C C . LEU A 1 179 ? 9.912 -24.835 -5.967 1.00 39.88 179 LEU A C 1
ATOM 1305 O O . LEU A 1 179 ? 10.926 -25.312 -5.456 1.00 39.88 179 LEU A O 1
ATOM 1309 N N . ARG A 1 180 ? 8.784 -25.559 -6.071 1.00 37.31 180 ARG A N 1
ATOM 1310 C CA . ARG A 1 180 ? 8.693 -26.954 -5.591 1.00 37.31 180 ARG A CA 1
ATOM 1311 C C . ARG A 1 180 ? 9.611 -27.918 -6.353 1.00 37.31 180 ARG A C 1
ATOM 1313 O O . ARG A 1 180 ? 10.135 -28.851 -5.748 1.00 37.31 180 ARG A O 1
ATOM 1320 N N . ARG A 1 181 ? 9.847 -27.699 -7.654 1.00 34.09 181 ARG A N 1
ATOM 1321 C CA . ARG A 1 181 ? 10.726 -28.568 -8.461 1.00 34.09 181 ARG A CA 1
ATOM 1322 C C . ARG A 1 181 ? 12.211 -28.375 -8.155 1.00 34.09 181 ARG A C 1
ATOM 1324 O O . ARG A 1 181 ? 12.955 -29.346 -8.237 1.00 34.09 181 ARG A O 1
ATOM 1331 N N . ARG A 1 182 ? 12.646 -27.171 -7.766 1.00 38.34 182 ARG A N 1
ATOM 1332 C CA . ARG A 1 182 ? 14.053 -26.924 -7.400 1.00 38.34 182 ARG A CA 1
ATOM 1333 C C . ARG A 1 182 ? 14.396 -27.356 -5.970 1.00 38.34 182 ARG A C 1
ATOM 1335 O O . ARG A 1 182 ? 15.468 -27.919 -5.779 1.00 38.34 182 ARG A O 1
ATOM 1342 N N . CYS A 1 183 ? 13.482 -27.229 -5.004 1.00 36.53 183 CYS A N 1
ATOM 1343 C CA . CYS A 1 183 ? 13.720 -27.756 -3.649 1.00 36.53 183 CYS A CA 1
ATOM 1344 C C . CYS A 1 183 ? 13.633 -29.294 -3.558 1.00 36.53 183 CYS A C 1
ATOM 1346 O O . CYS A 1 183 ? 14.225 -29.884 -2.660 1.00 36.53 183 CYS A O 1
ATOM 1348 N N . GLY A 1 184 ? 12.948 -29.964 -4.494 1.00 32.91 184 GLY A N 1
ATOM 1349 C CA . GLY A 1 184 ? 12.894 -31.431 -4.548 1.00 32.91 184 GLY A CA 1
ATOM 1350 C C . GLY A 1 184 ? 14.138 -32.102 -5.147 1.00 32.91 184 GLY A C 1
ATOM 1351 O O . GLY A 1 184 ? 14.388 -33.269 -4.868 1.00 32.91 184 GLY A O 1
ATOM 1352 N N . ALA A 1 185 ? 14.934 -31.385 -5.947 1.00 38.94 185 ALA A N 1
ATOM 1353 C CA . ALA A 1 185 ? 16.089 -31.963 -6.640 1.00 38.94 185 ALA A CA 1
ATOM 1354 C C . ALA A 1 185 ? 17.390 -31.954 -5.810 1.00 38.94 185 ALA A C 1
ATOM 1356 O O . ALA A 1 185 ? 18.316 -32.687 -6.141 1.00 38.94 185 ALA A O 1
ATOM 1357 N N . ALA A 1 186 ? 17.464 -31.165 -4.730 1.00 41.69 186 ALA A N 1
ATOM 1358 C CA . ALA A 1 186 ? 18.682 -31.013 -3.922 1.00 41.69 186 ALA A CA 1
ATOM 1359 C C . ALA A 1 186 ? 18.673 -31.769 -2.574 1.00 41.69 186 ALA A C 1
ATOM 1361 O O . ALA A 1 186 ? 19.717 -31.868 -1.941 1.00 41.69 186 ALA A O 1
ATOM 1362 N N . CYS A 1 187 ? 17.544 -32.350 -2.144 1.00 35.31 187 CYS A N 1
ATOM 1363 C CA . CYS A 1 187 ? 17.443 -33.083 -0.865 1.00 35.31 187 CYS A CA 1
ATOM 1364 C C . CYS A 1 187 ? 17.392 -34.621 -0.999 1.00 35.31 187 CYS A C 1
ATOM 1366 O O . CYS A 1 187 ? 17.128 -35.308 -0.018 1.00 35.31 187 CYS A O 1
ATOM 1368 N N . GLY A 1 188 ? 17.629 -35.180 -2.192 1.00 34.12 188 GLY A N 1
ATOM 1369 C CA . GLY A 1 188 ? 17.460 -36.618 -2.462 1.00 34.12 188 GLY A CA 1
ATOM 1370 C C . GLY A 1 188 ? 18.731 -37.475 -2.521 1.00 34.12 188 GLY A C 1
ATOM 1371 O O . GLY A 1 188 ? 18.617 -38.670 -2.765 1.00 34.12 188 GLY A O 1
ATOM 1372 N N . ALA A 1 189 ? 19.929 -36.914 -2.334 1.00 37.75 189 ALA A N 1
ATOM 1373 C CA . ALA A 1 189 ? 21.186 -37.649 -2.523 1.00 37.75 189 ALA A CA 1
ATOM 1374 C C . ALA A 1 189 ? 22.143 -37.483 -1.334 1.00 37.75 189 ALA A C 1
ATOM 1376 O O . ALA A 1 189 ? 23.218 -36.914 -1.479 1.00 37.75 189 ALA A O 1
ATOM 1377 N N . ALA A 1 190 ? 21.735 -37.956 -0.152 1.00 37.00 190 ALA A N 1
ATOM 1378 C CA . ALA A 1 190 ? 22.650 -38.211 0.967 1.00 37.00 190 ALA A CA 1
ATOM 1379 C C . ALA A 1 190 ? 22.035 -39.125 2.047 1.00 37.00 190 ALA A C 1
ATOM 1381 O O . ALA A 1 190 ? 22.136 -38.810 3.225 1.00 37.00 190 ALA A O 1
ATOM 1382 N N . ILE A 1 191 ? 21.391 -40.239 1.678 1.00 40.53 191 ILE A N 1
ATOM 1383 C CA . ILE A 1 191 ? 21.276 -41.415 2.564 1.00 40.53 191 ILE A CA 1
ATOM 1384 C C . ILE A 1 191 ? 21.301 -42.660 1.671 1.00 40.53 191 ILE A C 1
ATOM 1386 O O . ILE A 1 191 ? 20.352 -42.912 0.928 1.00 40.53 191 ILE A O 1
ATOM 1390 N N . GLY A 1 192 ? 22.408 -43.394 1.726 1.00 32.97 192 GLY A N 1
ATOM 1391 C CA . GLY A 1 192 ? 22.675 -44.621 0.980 1.00 32.97 192 GLY A CA 1
ATOM 1392 C C . GLY A 1 192 ? 24.136 -44.995 1.115 1.00 32.97 192 GLY A C 1
ATOM 1393 O O . GLY A 1 192 ? 24.931 -44.430 0.338 1.00 32.97 192 GLY A O 1
#

Organism: NCBI:txid1333877

Mean predicted aligned error: 10.99 Å

Secondary structure (DSSP, 8-state):
-EEEETTEEE-TTHHHHTT-HHHHHHHHHHHHHHHHHTT---HHHHHHHHHHTSTHHHHHHHHHT-SSGGGG-EEES-EEEEEEEEEETTEEEEEEEEEE-S-SEEE-TT--EEE--TT-EEEEEEEEEEEEETTEEEEEEEEEEEEEE-B-TTSPBPEETTEESEEEESPPHHHHHHHHHHHHHSSSSS--

pLDDT: mean 74.93, std 16.06, range [32.91, 95.12]

Sequence (192 aa):
ADYEVGAEAFPQGAAARAGDVEAGRRRFADCLRSECAKCDADCGFLRAVTALASQVTMAHLGAACFSGPHAYAVPGGAVRATYRLHHEAGAVVLRVSRAAEGLTSFSLPDGEAHACHGSSFLRETADFSVSREAGGVRVEVLDAREALRLVWPDGRVVVHDGLELDVSSPPDAALAGLLRRRCGAACGAAIG

Nearest PDB structures (foldseek):
  2cw9-assembly1_A  TM=3.302E-01  e=2.623E+00  Homo sapiens
  4kgh-assembly2_B  TM=2.004E-01  e=7.031E-01  Homo sapiens

Solvent-accessible surface area (backbone atoms only — not comparable to full-atom values): 10580 Å² total; per-residue (Å²): 90,34,41,31,41,65,94,45,76,46,57,63,63,47,32,61,76,69,73,39,49,67,62,43,51,49,52,53,54,50,44,46,46,57,49,42,47,76,64,47,86,51,68,67,58,53,49,51,53,52,47,58,70,40,78,59,30,58,57,48,42,52,64,62,52,59,84,55,70,72,78,44,43,55,78,37,67,63,70,46,37,41,38,40,37,41,70,52,99,74,28,41,36,39,37,40,37,40,38,32,53,61,22,53,26,36,22,45,83,86,67,54,78,40,68,32,24,59,85,15,34,40,38,39,36,34,31,32,41,40,38,81,47,98,92,53,71,45,76,43,81,76,48,54,34,34,36,39,32,41,25,34,69,88,69,48,71,37,69,56,98,87,40,66,41,67,45,48,40,69,52,54,79,79,51,50,59,54,57,56,56,58,63,58,69,75,74,73,84,85,85,131

Foldseek 3Di:
DWEAQAPDTRGPCPCVVVVHVPVSVVVVLVSLCVQCVLQNNDPQLSVVVVCCVDPVVVVVLCVQQVPPLVLFKDFDDDKDKYWYWHDDPSWIKIKIKIKDAQTQWIHGPVRDIAGFDRRWMKIKMWIWTWHDDDPHIDIDTPDIKIFGWTGHNVGHFDADPNDGRGDIVVGDPVVVVVVVVVVVVPPPPPDD